Protein AF-A0A9D4TKR4-F1 (afdb_monomer_lite)

Structure (mmCIF, N/CA/C/O backbone):
data_AF-A0A9D4TKR4-F1
#
_entry.id   AF-A0A9D4TKR4-F1
#
loop_
_atom_site.group_PDB
_atom_site.id
_atom_site.type_symbol
_atom_site.label_atom_id
_atom_site.label_alt_id
_atom_site.label_comp_id
_atom_site.label_asym_id
_atom_site.label_entity_id
_atom_site.label_seq_id
_atom_site.pdbx_PDB_ins_code
_atom_site.Cartn_x
_atom_site.Cartn_y
_atom_site.Cartn_z
_atom_site.occupancy
_atom_site.B_iso_or_equiv
_atom_site.auth_seq_id
_atom_site.auth_comp_id
_atom_site.auth_asym_id
_atom_site.auth_atom_id
_atom_site.pdbx_PDB_model_num
ATOM 1 N N . MET A 1 1 ? 42.791 -56.154 22.584 1.00 35.25 1 MET A N 1
ATOM 2 C CA . MET A 1 1 ? 42.627 -57.089 21.445 1.00 35.25 1 MET A CA 1
ATOM 3 C C . MET A 1 1 ? 41.363 -56.643 20.720 1.00 35.25 1 MET A C 1
ATOM 5 O O . MET A 1 1 ? 40.341 -56.611 21.380 1.00 35.25 1 MET A O 1
ATOM 9 N N . VAL A 1 2 ? 41.347 -56.087 19.503 1.00 31.33 2 VAL A N 1
ATOM 10 C CA . VAL A 1 2 ? 42.212 -56.202 18.301 1.00 31.33 2 VAL A CA 1
ATOM 11 C C . VAL A 1 2 ? 42.061 -57.530 17.552 1.00 31.33 2 VAL A C 1
ATOM 13 O O . VAL A 1 2 ? 42.752 -58.491 17.883 1.00 31.33 2 VAL A O 1
ATOM 16 N N . ARG A 1 3 ? 41.190 -57.512 16.530 1.00 26.33 3 ARG A N 1
ATOM 17 C CA . ARG A 1 3 ? 41.256 -58.103 15.164 1.00 26.33 3 ARG A CA 1
ATOM 18 C C . ARG A 1 3 ? 39.919 -57.730 14.461 1.00 26.33 3 ARG A C 1
ATOM 20 O O . ARG A 1 3 ? 38.918 -57.652 15.162 1.00 26.33 3 ARG A O 1
ATOM 27 N N . HIS A 1 4 ? 39.811 -57.262 13.207 1.00 28.03 4 HIS A N 1
ATOM 28 C CA . HIS A 1 4 ? 40.366 -57.702 11.904 1.00 28.03 4 HIS A CA 1
ATOM 29 C C . HIS A 1 4 ? 39.784 -59.071 11.469 1.00 28.03 4 HIS A C 1
ATOM 31 O O . HIS A 1 4 ? 39.893 -60.012 12.245 1.00 28.03 4 HIS A O 1
ATOM 37 N N . SER A 1 5 ? 39.149 -59.266 10.296 1.00 27.94 5 SER A N 1
ATOM 38 C CA . SER A 1 5 ? 39.035 -58.433 9.070 1.00 27.94 5 SER A CA 1
ATOM 39 C C . SER A 1 5 ? 37.758 -58.715 8.233 1.00 27.94 5 SER A C 1
ATOM 41 O O . SER A 1 5 ? 37.022 -59.652 8.514 1.00 27.94 5 SER A O 1
ATOM 43 N N . ASN A 1 6 ? 37.556 -57.903 7.180 1.00 27.28 6 ASN A N 1
ATOM 44 C CA . ASN A 1 6 ? 36.767 -58.154 5.942 1.00 27.28 6 ASN A CA 1
ATOM 45 C C . ASN A 1 6 ? 37.431 -59.294 5.083 1.00 27.28 6 ASN A C 1
ATOM 47 O O . ASN A 1 6 ? 38.521 -59.697 5.506 1.00 27.28 6 ASN A O 1
ATOM 51 N N . PRO A 1 7 ? 36.951 -59.760 3.887 1.00 42.78 7 PRO A N 1
ATOM 52 C CA . PRO A 1 7 ? 35.947 -59.194 2.953 1.00 42.78 7 PRO A CA 1
ATOM 53 C C . PRO A 1 7 ? 35.003 -60.214 2.219 1.00 42.78 7 PRO A C 1
ATOM 55 O O . PRO A 1 7 ? 34.856 -61.344 2.664 1.00 42.78 7 PRO A O 1
ATOM 58 N N . GLU A 1 8 ? 34.426 -59.779 1.076 1.00 25.70 8 GLU A N 1
ATOM 59 C CA . GLU A 1 8 ? 33.624 -60.498 0.036 1.00 25.70 8 GLU A CA 1
ATOM 60 C C . GLU A 1 8 ? 32.144 -60.792 0.418 1.00 25.70 8 GLU A C 1
ATOM 62 O O . GLU A 1 8 ? 31.881 -61.301 1.499 1.00 25.70 8 GLU A O 1
ATOM 67 N N . ALA A 1 9 ? 31.070 -60.371 -0.287 1.00 26.06 9 ALA A N 1
ATOM 68 C CA . ALA A 1 9 ? 30.731 -60.172 -1.723 1.00 26.06 9 ALA A CA 1
ATOM 69 C C . ALA A 1 9 ? 30.502 -61.504 -2.482 1.00 26.06 9 ALA A C 1
ATOM 71 O O . ALA A 1 9 ? 31.247 -62.443 -2.252 1.00 26.06 9 ALA A O 1
ATOM 72 N N . VAL A 1 10 ? 29.514 -61.719 -3.372 1.00 25.03 10 VAL A N 1
ATOM 73 C CA . VAL A 1 10 ? 28.457 -60.921 -4.074 1.00 25.03 10 VAL A CA 1
ATOM 74 C C . VAL A 1 10 ? 27.165 -61.805 -4.067 1.00 25.03 10 VAL A C 1
ATOM 76 O O . VAL A 1 10 ? 27.308 -63.014 -3.915 1.00 25.03 10 VAL A O 1
ATOM 79 N N . TRP A 1 11 ? 25.880 -61.411 -4.152 1.00 26.28 11 TRP A N 1
ATOM 80 C CA . TRP A 1 11 ? 25.074 -60.400 -4.889 1.00 26.28 11 TRP A CA 1
ATOM 81 C C . TRP A 1 11 ? 23.868 -59.962 -4.007 1.00 26.28 11 TRP A C 1
ATOM 83 O O . TRP A 1 11 ? 23.565 -60.652 -3.041 1.00 26.28 11 TRP A O 1
ATOM 93 N N . SER A 1 12 ? 23.223 -58.787 -4.110 1.00 24.11 12 SER A N 1
ATOM 94 C CA . SER A 1 12 ? 22.513 -58.048 -5.188 1.00 24.11 12 SER A CA 1
ATOM 95 C C . SER A 1 12 ? 21.109 -58.566 -5.560 1.00 24.11 12 SER A C 1
ATOM 97 O O . SER A 1 12 ? 20.974 -59.556 -6.274 1.00 24.11 12 SER A O 1
ATOM 99 N N . LEU A 1 13 ? 20.074 -57.826 -5.129 1.00 25.86 13 LEU A N 1
ATOM 100 C CA . LEU A 1 13 ? 18.727 -57.815 -5.729 1.00 25.86 13 LEU A CA 1
ATOM 101 C C . LEU A 1 13 ? 18.013 -56.449 -5.541 1.00 25.86 13 LEU A C 1
ATOM 103 O O . LEU A 1 13 ? 16.796 -56.376 -5.401 1.00 25.86 13 LEU A O 1
ATOM 107 N N . ASP A 1 14 ? 18.783 -55.355 -5.542 1.00 26.36 14 ASP A N 1
ATOM 108 C CA . ASP A 1 14 ? 18.269 -53.976 -5.556 1.00 26.36 14 ASP A CA 1
ATOM 109 C C . ASP A 1 14 ? 18.356 -53.423 -6.984 1.00 26.36 14 ASP A C 1
ATOM 111 O O . ASP A 1 14 ? 19.431 -53.050 -7.460 1.00 26.36 14 ASP A O 1
ATOM 115 N N . SER A 1 15 ? 17.230 -53.398 -7.701 1.00 33.69 15 SER A N 1
ATOM 116 C CA . SER A 1 15 ? 17.203 -53.033 -9.124 1.00 33.69 15 SER A CA 1
ATOM 117 C C . SER A 1 15 ? 15.990 -52.181 -9.509 1.00 33.69 15 SER A C 1
ATOM 119 O O . SER A 1 15 ? 15.188 -52.581 -10.350 1.00 33.69 15 SER A O 1
ATOM 121 N N . LEU A 1 16 ? 15.870 -50.986 -8.914 1.00 28.86 16 LEU A N 1
ATOM 122 C CA . LEU A 1 16 ? 14.987 -49.918 -9.426 1.00 28.86 16 LEU A CA 1
ATOM 123 C C . LEU A 1 16 ? 15.475 -48.467 -9.196 1.00 28.86 16 LEU A C 1
ATOM 125 O O . LEU A 1 16 ? 14.867 -47.541 -9.723 1.00 28.86 16 LEU A O 1
ATOM 129 N N . PHE A 1 17 ? 16.603 -48.244 -8.504 1.00 29.66 17 PHE A N 1
ATOM 130 C CA . PHE A 1 17 ? 17.242 -46.921 -8.378 1.00 29.66 17 PHE A CA 1
ATOM 131 C C . PHE A 1 17 ? 18.649 -46.904 -8.996 1.00 29.66 17 PHE A C 1
ATOM 133 O O . PHE A 1 17 ? 19.666 -47.038 -8.317 1.00 29.66 17 PHE A O 1
ATOM 140 N N . GLY A 1 18 ? 18.706 -46.725 -10.319 1.00 25.81 18 GLY A N 1
ATOM 141 C CA . GLY A 1 18 ? 19.958 -46.585 -11.065 1.00 25.81 18 GLY A CA 1
ATOM 142 C C . GLY A 1 18 ? 20.619 -45.220 -10.849 1.00 25.81 18 GLY A C 1
ATOM 143 O O . GLY A 1 18 ? 20.108 -44.195 -11.296 1.00 25.81 18 GLY A O 1
ATOM 144 N N . SER A 1 19 ? 21.779 -45.201 -10.192 1.00 27.73 19 SER A N 1
ATOM 145 C CA . SER A 1 19 ? 22.575 -43.984 -9.994 1.00 27.73 19 SER A CA 1
ATOM 146 C C . SER A 1 19 ? 23.224 -43.506 -11.298 1.00 27.73 19 SER A C 1
ATOM 148 O O . SER A 1 19 ? 23.981 -44.245 -11.924 1.00 27.73 19 SER A O 1
ATOM 150 N N . SER A 1 20 ? 23.020 -42.233 -11.649 1.00 26.00 20 SER A N 1
ATOM 151 C CA . SER A 1 20 ? 23.882 -41.509 -12.589 1.00 26.00 20 SER A CA 1
ATOM 152 C C . SER A 1 20 ? 24.292 -40.165 -11.992 1.00 26.00 20 SER A C 1
ATOM 154 O O . SER A 1 20 ? 23.502 -39.224 -11.911 1.00 26.00 20 SER A O 1
ATOM 156 N N . ARG A 1 21 ? 25.555 -40.062 -11.562 1.00 33.88 21 ARG A N 1
ATOM 157 C CA . ARG A 1 21 ? 26.164 -38.799 -11.118 1.00 33.88 21 ARG A CA 1
ATOM 158 C C . ARG A 1 21 ? 26.596 -37.957 -12.327 1.00 33.88 21 ARG A C 1
ATOM 160 O O . ARG A 1 21 ? 27.788 -37.807 -12.583 1.00 33.88 21 ARG A O 1
ATOM 167 N N . SER A 1 22 ? 25.644 -37.381 -13.060 1.00 28.33 22 SER A N 1
ATOM 168 C CA . SER A 1 22 ? 25.945 -36.342 -14.056 1.00 28.33 22 SER A CA 1
ATOM 169 C C . SER A 1 22 ? 26.141 -34.982 -13.377 1.00 28.33 22 SER A C 1
ATOM 171 O O . SER A 1 22 ? 25.276 -34.525 -12.630 1.00 28.33 22 SER A O 1
ATOM 173 N N . THR A 1 23 ? 27.269 -34.320 -13.637 1.00 30.70 23 THR A N 1
ATOM 174 C CA . THR A 1 23 ? 27.619 -33.017 -13.048 1.00 30.70 23 THR A CA 1
ATOM 175 C C . THR A 1 23 ? 26.713 -31.872 -13.534 1.00 30.70 23 THR A C 1
ATOM 177 O O . THR A 1 23 ? 26.212 -31.912 -14.662 1.00 30.70 23 THR A O 1
ATOM 180 N N . PRO A 1 24 ? 26.531 -30.795 -12.739 1.00 32.09 24 PRO A N 1
ATOM 181 C CA . PRO A 1 24 ? 25.712 -29.635 -13.108 1.00 32.09 24 PRO A CA 1
ATOM 182 C C . PRO A 1 24 ? 26.426 -28.699 -14.109 1.00 32.09 24 PRO A C 1
ATOM 184 O O . PRO A 1 24 ? 26.602 -27.509 -13.859 1.00 32.09 24 PRO A O 1
ATOM 187 N N . LEU A 1 25 ? 26.847 -29.236 -15.259 1.00 31.70 25 LEU A N 1
ATOM 188 C CA . LEU A 1 25 ? 27.506 -28.496 -16.348 1.00 31.70 25 LEU A CA 1
ATOM 189 C C . LEU A 1 25 ? 26.659 -28.387 -17.629 1.00 31.70 25 LEU A C 1
ATOM 191 O O . LEU A 1 25 ? 26.918 -27.516 -18.459 1.00 31.70 25 LEU A O 1
ATOM 195 N N . ALA A 1 26 ? 25.602 -29.195 -17.777 1.00 30.70 26 ALA A N 1
ATOM 196 C CA . ALA A 1 26 ? 24.754 -29.193 -18.975 1.00 30.70 26 ALA A CA 1
ATOM 197 C C . ALA A 1 26 ? 24.026 -27.850 -19.211 1.00 30.70 26 ALA A C 1
ATOM 199 O O . ALA A 1 26 ? 24.024 -27.336 -20.328 1.00 30.70 26 ALA A O 1
ATOM 200 N N . LEU A 1 27 ? 23.479 -27.229 -18.157 1.00 32.38 27 LEU A N 1
ATOM 201 C CA . LEU A 1 27 ? 22.733 -25.961 -18.252 1.00 32.38 27 LEU A CA 1
ATOM 202 C C . LEU A 1 27 ? 23.610 -24.706 -18.426 1.00 32.38 27 LEU A C 1
ATOM 204 O O . LEU A 1 27 ? 23.087 -23.636 -18.726 1.00 32.38 27 LEU A O 1
ATOM 208 N N . LEU A 1 28 ? 24.936 -24.826 -18.291 1.00 32.88 28 LEU A N 1
ATOM 209 C CA . LEU A 1 28 ? 25.892 -23.768 -18.651 1.00 32.88 28 LEU A CA 1
ATOM 210 C C . LEU A 1 28 ? 26.497 -23.974 -20.052 1.00 32.88 28 LEU A C 1
ATOM 212 O O . LEU A 1 28 ? 26.997 -23.022 -20.651 1.00 32.88 28 LEU A O 1
ATOM 216 N N . SER A 1 29 ? 26.408 -25.187 -20.611 1.00 31.88 29 SER A N 1
ATOM 217 C CA . SER A 1 29 ? 27.000 -25.539 -21.908 1.00 31.88 29 SER A CA 1
ATOM 218 C C . SER A 1 29 ? 26.340 -24.816 -23.092 1.00 31.88 29 SER A C 1
ATOM 220 O O . SER A 1 29 ? 27.042 -24.278 -23.947 1.00 31.88 29 SER A O 1
ATOM 222 N N . GLN A 1 30 ? 25.007 -24.682 -23.111 1.00 31.62 30 GLN A N 1
ATOM 223 C CA . GLN A 1 30 ? 24.289 -23.998 -24.206 1.00 31.62 30 GLN A CA 1
ATOM 224 C C . GLN A 1 30 ? 24.506 -22.469 -24.265 1.00 31.62 30 GLN A C 1
ATOM 226 O O . GLN A 1 30 ? 24.059 -21.824 -25.209 1.00 31.62 30 GLN A O 1
ATOM 231 N N . VAL A 1 31 ? 25.231 -21.880 -23.306 1.00 41.09 31 VAL A N 1
ATOM 232 C CA . VAL A 1 31 ? 25.659 -20.465 -23.340 1.00 41.09 31 VAL A CA 1
ATOM 233 C C . VAL A 1 31 ? 27.124 -20.324 -23.800 1.00 41.09 31 VAL A C 1
ATOM 235 O O . VAL A 1 31 ? 27.573 -19.226 -24.121 1.00 41.09 31 VAL A O 1
ATOM 238 N N . ALA A 1 32 ? 27.877 -21.428 -23.883 1.00 35.88 32 ALA A N 1
ATOM 239 C CA . ALA A 1 32 ? 29.321 -21.430 -24.129 1.00 35.88 32 ALA A CA 1
ATOM 240 C C . ALA A 1 32 ? 29.732 -21.535 -25.614 1.00 35.88 32 ALA A C 1
ATOM 242 O O . ALA A 1 32 ? 30.920 -21.436 -25.916 1.00 35.88 32 ALA A O 1
ATOM 243 N N . CYS A 1 33 ? 28.783 -21.704 -26.545 1.00 32.41 33 CYS A N 1
ATOM 244 C CA . CYS A 1 33 ? 29.058 -21.843 -27.983 1.00 32.41 33 CYS A CA 1
ATOM 245 C C . CYS A 1 33 ? 28.543 -20.659 -28.828 1.00 32.41 33 CYS A C 1
ATOM 247 O O . CYS A 1 33 ? 27.972 -20.840 -29.902 1.00 32.41 33 CYS A O 1
ATOM 249 N N . VAL A 1 34 ? 28.768 -19.427 -28.357 1.00 38.06 34 VAL A N 1
ATOM 250 C CA . VAL A 1 34 ? 28.748 -18.236 -29.224 1.00 38.06 34 VAL A CA 1
ATOM 251 C C . VAL A 1 34 ? 30.187 -17.945 -29.646 1.00 38.06 34 VAL A C 1
ATOM 253 O O . VAL A 1 34 ? 31.054 -17.726 -28.801 1.00 38.06 34 VAL A O 1
ATOM 256 N N . SER A 1 35 ? 30.441 -17.986 -30.954 1.00 34.22 35 SER A N 1
ATOM 257 C CA . SER A 1 35 ? 31.776 -17.930 -31.559 1.00 34.22 35 SER A CA 1
ATOM 258 C C . SER A 1 35 ? 32.637 -16.747 -31.102 1.00 34.22 35 SER A C 1
ATOM 260 O O . SER A 1 35 ? 32.134 -15.653 -30.843 1.00 34.22 35 SER A O 1
ATOM 262 N N . LYS A 1 36 ? 33.968 -16.930 -31.142 1.00 38.31 36 LYS A N 1
ATOM 263 C CA . LYS A 1 36 ? 34.973 -15.848 -31.078 1.00 38.31 36 LYS A CA 1
ATOM 264 C C . LYS A 1 36 ? 34.927 -14.964 -32.340 1.00 38.31 36 LYS A C 1
ATOM 266 O O . LYS A 1 36 ? 35.885 -14.896 -33.101 1.00 38.31 36 LYS A O 1
ATOM 271 N N . MET A 1 37 ? 33.806 -14.290 -32.569 1.00 34.75 37 MET A N 1
ATOM 272 C CA . MET A 1 37 ? 33.671 -13.227 -33.564 1.00 34.75 37 MET A CA 1
ATOM 273 C C . MET A 1 37 ? 33.913 -11.875 -32.889 1.00 34.75 37 MET A C 1
ATOM 275 O O . MET A 1 37 ? 33.589 -11.690 -31.712 1.00 34.75 37 MET A O 1
ATOM 279 N N . SER A 1 38 ? 34.471 -10.912 -33.626 1.00 39.50 38 SER A N 1
ATOM 280 C CA . SER A 1 38 ? 34.681 -9.554 -33.113 1.00 39.50 38 SER A CA 1
ATOM 281 C C . SER A 1 38 ? 33.338 -8.829 -32.983 1.00 39.50 38 SER A C 1
ATOM 283 O O . SER A 1 38 ? 32.859 -8.183 -33.911 1.00 39.50 38 SER A O 1
ATOM 285 N N . ALA A 1 39 ? 32.677 -8.999 -31.837 1.00 49.81 39 ALA A N 1
ATOM 286 C CA . ALA A 1 39 ? 31.380 -8.387 -31.579 1.00 49.81 39 ALA A CA 1
ATOM 287 C C . ALA A 1 39 ? 31.498 -6.851 -31.594 1.00 49.81 39 ALA A C 1
ATOM 289 O O . ALA A 1 39 ? 32.179 -6.294 -30.723 1.00 49.81 39 ALA A O 1
ATOM 290 N N . LYS A 1 40 ? 30.802 -6.198 -32.551 1.00 65.69 40 LYS A N 1
ATOM 291 C CA . LYS A 1 40 ? 30.633 -4.730 -32.647 1.00 65.69 40 LYS A CA 1
ATOM 292 C C . LYS A 1 40 ? 30.369 -4.164 -31.228 1.00 65.69 40 LYS A C 1
ATOM 294 O O . LYS A 1 40 ? 29.608 -4.784 -30.478 1.00 65.69 40 LYS A O 1
ATOM 299 N N . PRO A 1 41 ? 30.978 -3.034 -30.810 1.00 65.50 41 PRO A N 1
ATOM 300 C CA . PRO A 1 41 ? 30.947 -2.579 -29.410 1.00 65.50 41 PRO A CA 1
ATOM 301 C C . PRO A 1 41 ? 29.528 -2.353 -28.856 1.00 65.50 41 PRO A C 1
ATOM 303 O O . PRO A 1 41 ? 29.290 -2.608 -27.675 1.00 65.50 41 PRO A O 1
ATOM 306 N N . SER A 1 42 ? 28.570 -2.002 -29.719 1.00 72.19 42 SER A N 1
ATOM 307 C CA . SER A 1 42 ? 27.130 -1.972 -29.429 1.00 72.19 42 SER A CA 1
ATOM 308 C C . SER A 1 42 ? 26.605 -3.268 -28.794 1.00 72.19 42 SER A C 1
ATOM 310 O O . SER A 1 42 ? 25.905 -3.215 -27.785 1.00 72.19 42 SER A O 1
ATOM 312 N N . ASN A 1 43 ? 27.007 -4.442 -29.295 1.00 76.75 43 ASN A N 1
ATOM 313 C CA . ASN A 1 43 ? 26.592 -5.738 -28.744 1.00 76.75 43 ASN A CA 1
ATOM 314 C C . ASN A 1 43 ? 27.127 -5.960 -27.321 1.00 76.75 43 ASN A C 1
ATOM 316 O O . ASN A 1 43 ? 26.452 -6.576 -26.495 1.00 76.75 43 ASN A O 1
ATOM 320 N N . ARG A 1 44 ? 28.328 -5.447 -27.008 1.00 83.62 44 ARG A N 1
ATOM 321 C CA . ARG A 1 44 ? 28.889 -5.517 -25.648 1.00 83.62 44 ARG A CA 1
ATOM 322 C C . ARG A 1 44 ? 28.093 -4.632 -24.688 1.00 83.62 44 ARG A C 1
ATOM 324 O O . ARG A 1 44 ? 27.782 -5.080 -23.586 1.00 83.62 44 ARG A O 1
ATOM 331 N N . LEU A 1 45 ? 27.717 -3.426 -25.123 1.00 84.94 45 LEU A N 1
ATOM 332 C CA . LEU A 1 45 ? 26.887 -2.512 -24.335 1.00 84.94 45 LEU A CA 1
ATOM 333 C C . LEU A 1 45 ? 25.471 -3.070 -24.118 1.00 84.94 45 LEU A C 1
ATOM 335 O O . LEU A 1 45 ? 25.012 -3.100 -22.981 1.00 84.94 45 LEU A O 1
ATOM 339 N N . ALA A 1 46 ? 24.821 -3.616 -25.151 1.00 83.06 46 ALA A N 1
ATOM 340 C CA . ALA A 1 46 ? 23.504 -4.248 -25.031 1.00 83.06 46 ALA A CA 1
ATOM 341 C C . ALA A 1 46 ? 23.497 -5.405 -24.010 1.00 83.06 46 ALA A C 1
ATOM 343 O O . ALA A 1 46 ? 22.610 -5.489 -23.160 1.00 83.06 46 ALA A O 1
ATOM 344 N N . VAL A 1 47 ? 24.523 -6.268 -24.034 1.00 86.81 47 VAL A N 1
ATOM 345 C CA . VAL A 1 47 ? 24.690 -7.349 -23.044 1.00 86.81 47 VAL A CA 1
ATOM 346 C C . VAL A 1 47 ? 24.978 -6.804 -21.638 1.00 86.81 47 VAL A C 1
ATOM 348 O O . VAL A 1 47 ? 24.512 -7.386 -20.658 1.00 86.81 47 VAL A O 1
ATOM 351 N N . ALA A 1 48 ? 25.714 -5.696 -21.509 1.00 90.31 48 ALA A N 1
ATOM 352 C CA . ALA A 1 48 ? 25.962 -5.050 -20.220 1.00 90.31 48 ALA A CA 1
ATOM 353 C C . ALA A 1 48 ? 24.677 -4.451 -19.622 1.00 90.31 48 ALA A C 1
ATOM 355 O O . ALA A 1 48 ? 24.355 -4.746 -18.472 1.00 90.31 48 ALA A O 1
ATOM 356 N N . LEU A 1 49 ? 23.904 -3.696 -20.411 1.00 88.44 49 LEU A N 1
ATOM 357 C CA . LEU A 1 49 ? 22.615 -3.117 -20.011 1.00 88.44 49 LEU A CA 1
ATOM 358 C C . LEU A 1 49 ? 21.632 -4.207 -19.558 1.00 88.44 49 LEU A C 1
ATOM 360 O O . LEU A 1 49 ? 21.111 -4.141 -18.444 1.00 88.44 49 LEU A O 1
ATOM 364 N N . PHE A 1 50 ? 21.471 -5.269 -20.357 1.00 88.25 50 PHE A N 1
ATOM 365 C CA . PHE A 1 50 ? 20.640 -6.428 -20.012 1.00 88.25 50 PHE A CA 1
ATOM 366 C C . PHE A 1 50 ? 21.065 -7.083 -18.684 1.00 88.25 50 PHE A C 1
ATOM 368 O O . PHE A 1 50 ? 20.230 -7.362 -17.822 1.00 88.25 50 PHE A O 1
ATOM 375 N N . ARG A 1 51 ? 22.374 -7.281 -18.462 1.00 91.44 51 ARG A N 1
ATOM 376 C CA . ARG A 1 51 ? 22.904 -7.832 -17.199 1.00 91.44 51 ARG A CA 1
ATOM 377 C C . ARG A 1 51 ? 22.660 -6.909 -16.002 1.00 91.44 51 ARG A C 1
ATOM 379 O O . ARG A 1 51 ? 22.337 -7.413 -14.927 1.00 91.44 51 ARG A O 1
ATOM 386 N N . THR A 1 52 ? 22.771 -5.593 -16.176 1.00 93.19 52 THR A N 1
ATOM 387 C CA . THR A 1 52 ? 22.460 -4.605 -15.129 1.00 93.19 52 THR A CA 1
ATOM 388 C C . THR A 1 52 ? 20.983 -4.658 -14.742 1.00 93.19 52 THR A C 1
ATOM 390 O O . THR A 1 52 ? 20.680 -4.761 -13.556 1.00 93.19 52 THR A O 1
ATOM 393 N N . MET A 1 53 ? 20.069 -4.708 -15.717 1.00 91.56 53 MET A N 1
ATOM 394 C CA . MET A 1 53 ? 18.625 -4.851 -15.475 1.00 91.56 53 MET A CA 1
ATOM 395 C C . MET A 1 53 ? 18.281 -6.161 -14.750 1.00 91.56 53 MET A C 1
ATOM 397 O O . MET A 1 53 ? 17.517 -6.150 -13.784 1.00 91.56 53 MET A O 1
ATOM 401 N N . LEU A 1 54 ? 18.887 -7.289 -15.148 1.00 91.94 54 LEU A N 1
ATOM 402 C CA . LEU A 1 54 ? 18.716 -8.570 -14.449 1.00 91.94 54 LEU A CA 1
ATOM 403 C C . LEU A 1 54 ? 19.251 -8.539 -13.010 1.00 91.94 54 LEU A C 1
ATOM 405 O O . LEU A 1 54 ? 18.622 -9.106 -12.116 1.00 91.94 54 LEU A O 1
ATOM 409 N N . LYS A 1 55 ? 20.400 -7.890 -12.770 1.00 94.56 55 LYS A N 1
ATOM 410 C CA . LYS A 1 55 ? 20.949 -7.719 -11.417 1.00 94.56 55 LYS A CA 1
ATOM 411 C C . LYS A 1 55 ? 20.016 -6.858 -10.565 1.00 94.56 55 LYS A C 1
ATOM 413 O O . LYS A 1 55 ? 19.666 -7.268 -9.464 1.00 94.56 55 LYS A O 1
ATOM 418 N N . TRP A 1 56 ? 19.575 -5.716 -11.094 1.00 94.56 56 TRP A N 1
ATOM 419 C CA . TRP A 1 56 ? 18.649 -4.805 -10.422 1.00 94.56 56 TRP A CA 1
ATOM 420 C C . TRP A 1 56 ? 17.329 -5.494 -10.064 1.00 94.56 56 TRP A C 1
ATOM 422 O O . TRP A 1 56 ? 16.879 -5.386 -8.928 1.00 94.56 56 TRP A O 1
ATOM 432 N N . SER A 1 57 ? 16.745 -6.259 -10.993 1.00 94.06 57 SER A N 1
ATOM 433 C CA . SER A 1 57 ? 15.517 -7.029 -10.758 1.00 94.06 57 SER A CA 1
ATOM 434 C C . SER A 1 57 ? 15.680 -7.998 -9.583 1.00 94.06 57 SER A C 1
ATOM 436 O O . SER A 1 57 ? 14.905 -7.951 -8.631 1.00 94.06 57 SER A O 1
ATOM 438 N N . ARG A 1 58 ? 16.745 -8.813 -9.587 1.00 94.12 58 ARG A N 1
ATOM 439 C CA . ARG A 1 58 ? 17.030 -9.777 -8.509 1.00 94.12 58 ARG A CA 1
ATOM 440 C C . ARG A 1 58 ? 17.275 -9.101 -7.158 1.00 94.12 58 ARG A C 1
ATOM 442 O O . ARG A 1 58 ? 16.797 -9.599 -6.147 1.00 94.12 58 ARG A O 1
ATOM 449 N N . SER A 1 59 ? 17.981 -7.970 -7.135 1.00 94.88 59 SER A N 1
ATOM 450 C CA . SER A 1 59 ? 18.269 -7.205 -5.911 1.00 94.88 59 SER A CA 1
ATOM 451 C C . SER A 1 59 ? 17.073 -6.427 -5.343 1.00 94.88 59 SER A C 1
ATOM 453 O O . SER A 1 59 ? 17.215 -5.802 -4.294 1.00 94.88 59 SER A O 1
ATOM 455 N N . ASN A 1 60 ? 15.916 -6.432 -6.013 1.00 94.31 60 ASN A N 1
ATOM 456 C CA . ASN A 1 60 ? 14.703 -5.738 -5.565 1.00 94.31 60 ASN A CA 1
ATOM 457 C C . ASN A 1 60 ? 13.432 -6.599 -5.699 1.00 94.31 60 ASN A C 1
ATOM 459 O O . ASN A 1 60 ? 12.321 -6.078 -5.643 1.00 94.31 60 ASN A O 1
ATOM 463 N N . ALA A 1 61 ? 13.588 -7.917 -5.864 1.00 90.69 61 ALA A N 1
ATOM 464 C CA . ALA A 1 61 ? 12.483 -8.873 -5.952 1.00 90.69 61 ALA A CA 1
ATOM 465 C C . ALA A 1 61 ? 11.774 -9.118 -4.604 1.00 90.69 61 ALA A C 1
ATOM 467 O O . ALA A 1 61 ? 10.700 -9.713 -4.585 1.00 90.69 61 ALA A O 1
ATOM 468 N N . ASP A 1 62 ? 12.353 -8.660 -3.488 1.00 90.69 62 ASP A N 1
ATOM 469 C CA . ASP A 1 62 ? 11.729 -8.687 -2.161 1.00 90.69 62 ASP A CA 1
ATOM 470 C C . ASP A 1 62 ? 10.641 -7.618 -1.987 1.00 90.69 62 ASP A C 1
ATOM 472 O O . ASP A 1 62 ? 9.777 -7.773 -1.124 1.00 90.69 62 ASP A O 1
ATOM 476 N N . VAL A 1 63 ? 10.684 -6.532 -2.771 1.00 93.62 63 VAL A N 1
ATOM 477 C CA . VAL A 1 63 ? 9.840 -5.350 -2.553 1.00 93.62 63 VAL A CA 1
ATOM 478 C C . VAL A 1 63 ? 8.582 -5.398 -3.433 1.00 93.62 63 VAL A C 1
ATOM 480 O O . VAL A 1 63 ? 8.694 -5.396 -4.660 1.00 93.62 63 VAL A O 1
ATOM 483 N N . PRO A 1 64 ? 7.366 -5.373 -2.857 1.00 92.44 64 PRO A N 1
ATOM 484 C CA . PRO A 1 64 ? 6.115 -5.294 -3.607 1.00 92.44 64 PRO A CA 1
ATOM 485 C C . PRO A 1 64 ? 5.799 -3.841 -4.004 1.00 92.44 64 PRO A C 1
ATOM 487 O O . PRO A 1 64 ? 4.956 -3.175 -3.401 1.00 92.44 64 PRO A O 1
ATOM 490 N N . PHE A 1 65 ? 6.487 -3.354 -5.036 1.00 91.75 65 PHE A N 1
ATOM 491 C CA . PHE A 1 65 ? 6.180 -2.101 -5.735 1.00 91.75 65 PHE A CA 1
ATOM 492 C C . PHE A 1 65 ? 5.627 -2.383 -7.139 1.00 91.75 65 PHE A C 1
ATOM 494 O O . PHE A 1 65 ? 5.818 -3.468 -7.686 1.00 91.75 65 PHE A O 1
ATOM 501 N N . SER A 1 66 ? 5.004 -1.376 -7.748 1.00 90.88 66 SER A N 1
ATOM 502 C CA . SER A 1 66 ? 4.545 -1.423 -9.141 1.00 90.88 66 SER A CA 1
ATOM 503 C C . SER A 1 66 ? 5.338 -0.458 -10.020 1.00 90.88 66 SER A C 1
ATOM 505 O O . SER A 1 66 ? 5.712 0.630 -9.573 1.00 90.88 66 SER A O 1
ATOM 507 N N . LEU A 1 67 ? 5.575 -0.838 -11.277 1.00 90.25 67 LEU A N 1
ATOM 508 C CA . LEU A 1 67 ? 6.123 0.070 -12.290 1.00 90.25 67 LEU A CA 1
ATOM 509 C C . LEU A 1 67 ? 5.019 1.017 -12.779 1.00 90.25 67 LEU A C 1
ATOM 511 O O . LEU A 1 67 ? 3.870 0.614 -12.943 1.00 90.25 67 LEU A O 1
ATOM 515 N N . ARG A 1 68 ? 5.349 2.281 -13.045 1.00 89.94 68 ARG A N 1
ATOM 516 C CA . ARG A 1 68 ? 4.398 3.252 -13.602 1.00 89.94 68 ARG A CA 1
ATOM 517 C C . ARG A 1 68 ? 4.102 2.885 -15.059 1.00 89.94 68 ARG A C 1
ATOM 519 O O . ARG A 1 68 ? 5.021 2.734 -15.861 1.00 89.94 68 ARG A O 1
ATOM 526 N N . THR A 1 69 ? 2.825 2.807 -15.429 1.00 85.00 69 THR A N 1
ATOM 527 C CA . THR A 1 69 ? 2.386 2.459 -16.797 1.00 85.00 69 THR A CA 1
ATOM 528 C C . THR A 1 69 ? 2.907 3.425 -17.867 1.00 85.00 69 THR A C 1
ATOM 530 O O . THR A 1 69 ? 3.208 2.998 -18.981 1.00 85.00 69 THR A O 1
ATOM 533 N N . GLY A 1 70 ? 3.089 4.704 -17.517 1.00 84.06 70 GLY A N 1
ATOM 534 C CA . GLY A 1 70 ? 3.751 5.695 -18.372 1.00 84.06 70 GLY A CA 1
ATOM 535 C C . GLY A 1 70 ? 5.226 5.379 -18.643 1.00 84.06 70 GLY A C 1
ATOM 536 O O . GLY A 1 70 ? 5.658 5.469 -19.789 1.00 84.06 70 GLY A O 1
ATOM 537 N N . ASP A 1 71 ? 5.976 4.924 -17.632 1.00 86.75 71 ASP A N 1
ATOM 538 C CA . ASP A 1 71 ? 7.370 4.505 -17.825 1.00 86.75 71 ASP A CA 1
ATOM 539 C C . ASP A 1 71 ? 7.423 3.244 -18.693 1.00 86.75 71 ASP A C 1
ATOM 541 O O . ASP A 1 71 ? 8.183 3.195 -19.653 1.00 86.75 71 ASP A O 1
ATOM 545 N N . LEU A 1 72 ? 6.572 2.245 -18.426 1.00 81.50 72 LEU A N 1
ATOM 546 C CA . LEU A 1 72 ? 6.506 1.006 -19.217 1.00 81.50 72 LEU A CA 1
ATOM 547 C C . LEU A 1 72 ? 6.330 1.258 -20.723 1.00 81.50 72 LEU A C 1
ATOM 549 O O . LEU A 1 72 ? 6.926 0.551 -21.535 1.00 81.50 72 LEU A O 1
ATOM 553 N N . ALA A 1 73 ? 5.561 2.282 -21.103 1.00 73.19 73 ALA A N 1
ATOM 554 C CA . ALA A 1 73 ? 5.374 2.666 -22.500 1.00 73.19 73 ALA A CA 1
ATOM 555 C C . ALA A 1 73 ? 6.650 3.231 -23.166 1.00 73.19 73 ALA A C 1
ATOM 557 O O . ALA A 1 73 ? 6.814 3.073 -24.376 1.00 73.19 73 ALA A O 1
ATOM 558 N N . VAL A 1 74 ? 7.550 3.851 -22.392 1.00 71.50 74 VAL A N 1
ATOM 559 C CA . VAL A 1 74 ? 8.874 4.334 -22.839 1.00 71.50 74 VAL A CA 1
ATOM 560 C C . VAL A 1 74 ? 9.906 3.200 -22.829 1.00 71.50 74 VAL A C 1
ATOM 562 O O . VAL A 1 74 ? 10.701 3.067 -23.758 1.00 71.50 74 VAL A O 1
ATOM 565 N N . LEU A 1 75 ? 9.868 2.363 -21.790 1.00 70.31 75 LEU A N 1
ATOM 566 C CA . LEU A 1 75 ? 10.807 1.266 -21.549 1.00 70.31 75 LEU A CA 1
ATOM 567 C C . LEU A 1 75 ? 10.645 0.097 -22.531 1.00 70.31 75 LEU A C 1
ATOM 569 O O . LEU A 1 75 ? 11.621 -0.592 -22.815 1.00 70.31 75 LEU A O 1
ATOM 573 N N . ALA A 1 76 ? 9.421 -0.157 -23.007 1.00 70.56 76 ALA A N 1
ATOM 574 C CA . ALA A 1 76 ? 9.078 -1.372 -23.747 1.00 70.56 76 ALA A CA 1
ATOM 575 C C . ALA A 1 76 ? 8.109 -1.130 -24.930 1.00 70.56 76 ALA A C 1
ATOM 577 O O . ALA A 1 76 ? 7.056 -1.777 -25.014 1.00 70.56 76 ALA A O 1
ATOM 578 N N . PRO A 1 77 ? 8.424 -0.229 -25.885 1.00 68.81 77 PRO A N 1
ATOM 579 C CA . PRO A 1 77 ? 7.558 0.040 -27.038 1.00 68.81 77 PRO A CA 1
ATOM 580 C C . PRO A 1 77 ? 7.289 -1.212 -27.893 1.00 68.81 77 PRO A C 1
ATOM 582 O O . PRO A 1 77 ? 6.258 -1.299 -28.564 1.00 68.81 77 PRO A O 1
ATOM 585 N N . THR A 1 78 ? 8.174 -2.214 -27.846 1.00 65.81 78 THR A N 1
ATOM 586 C CA . THR A 1 78 ? 7.995 -3.503 -28.532 1.00 65.81 78 THR A CA 1
ATOM 587 C C . THR A 1 78 ? 6.823 -4.325 -27.987 1.00 65.81 78 THR A C 1
ATOM 589 O O . THR A 1 78 ? 6.099 -4.926 -28.785 1.00 65.81 78 THR A O 1
ATOM 592 N N . LEU A 1 79 ? 6.543 -4.287 -26.675 1.00 64.25 79 LEU A N 1
ATOM 593 C CA . LEU A 1 79 ? 5.395 -4.983 -26.066 1.00 64.25 79 LEU A CA 1
ATOM 594 C C . LEU A 1 79 ? 4.054 -4.450 -26.595 1.00 64.25 79 LEU A C 1
ATOM 596 O O . LEU A 1 79 ? 3.110 -5.213 -26.789 1.00 64.25 79 LEU A O 1
ATOM 600 N N . ARG A 1 80 ? 3.982 -3.154 -26.930 1.00 59.50 80 ARG A N 1
ATOM 601 C CA . ARG A 1 80 ? 2.810 -2.552 -27.592 1.00 59.50 80 ARG A CA 1
ATOM 602 C C . ARG A 1 80 ? 2.637 -3.033 -29.041 1.00 59.50 80 ARG A C 1
ATOM 604 O O . ARG A 1 80 ? 1.530 -2.970 -29.571 1.00 59.50 80 ARG A O 1
ATOM 611 N N . ARG A 1 81 ? 3.711 -3.507 -29.687 1.00 52.09 81 ARG A N 1
ATOM 612 C CA . ARG A 1 81 ? 3.753 -3.864 -31.118 1.00 52.09 81 ARG A CA 1
ATOM 613 C C . ARG A 1 81 ? 3.549 -5.359 -31.391 1.00 52.09 81 ARG A C 1
ATOM 615 O O . ARG A 1 81 ? 3.062 -5.699 -32.469 1.00 52.09 81 ARG A O 1
ATOM 622 N N . GLN A 1 82 ? 3.854 -6.245 -30.436 1.00 50.62 82 GLN A N 1
ATOM 623 C CA . GLN A 1 82 ? 3.802 -7.709 -30.627 1.00 50.62 82 GLN A CA 1
ATOM 624 C C . GLN A 1 82 ? 2.447 -8.246 -31.127 1.00 50.62 82 GLN A C 1
ATOM 626 O O . GLN A 1 82 ? 2.425 -9.221 -31.872 1.00 50.62 82 GLN A O 1
ATOM 631 N N . ARG A 1 83 ? 1.321 -7.588 -30.811 1.00 43.28 83 ARG A N 1
ATOM 632 C CA . ARG A 1 83 ? -0.018 -8.022 -31.261 1.00 43.28 83 ARG A CA 1
ATOM 633 C C . ARG A 1 83 ? -0.336 -7.724 -32.739 1.00 43.28 83 ARG A C 1
ATOM 635 O O . ARG A 1 83 ? -1.380 -8.145 -33.218 1.00 43.28 83 ARG A O 1
ATOM 642 N N . SER A 1 84 ? 0.523 -7.003 -33.467 1.00 40.28 84 SER A N 1
ATOM 643 C CA . SER A 1 84 ? 0.282 -6.670 -34.887 1.00 40.28 84 SER A CA 1
ATOM 644 C C . SER A 1 84 ? 0.705 -7.763 -35.878 1.00 40.28 84 SER A C 1
ATOM 646 O O . SER A 1 84 ? 0.186 -7.799 -36.989 1.00 40.28 84 SER A O 1
ATOM 648 N N . ASN A 1 85 ? 1.594 -8.679 -35.474 1.00 41.00 85 ASN A N 1
ATOM 649 C CA . ASN A 1 85 ? 2.224 -9.650 -36.379 1.00 41.00 85 ASN A CA 1
ATOM 650 C C . ASN A 1 85 ? 1.795 -11.113 -36.155 1.00 41.00 85 ASN A C 1
ATOM 652 O O . ASN A 1 85 ? 2.292 -11.992 -36.849 1.00 41.00 85 ASN A O 1
ATOM 656 N N . THR A 1 86 ? 0.867 -11.409 -35.238 1.00 43.56 86 THR A N 1
ATOM 657 C CA . THR A 1 86 ? 0.417 -12.794 -34.970 1.00 43.56 86 THR A CA 1
ATOM 658 C C . THR A 1 86 ? -0.572 -13.352 -36.005 1.00 43.56 86 THR A C 1
ATOM 660 O O . THR A 1 86 ? -1.145 -14.416 -35.793 1.00 43.56 86 THR A O 1
ATOM 663 N N . ASN A 1 87 ? -0.757 -12.675 -37.143 1.00 38.03 87 ASN A N 1
ATOM 664 C CA . ASN A 1 87 ? -1.460 -13.219 -38.307 1.00 38.03 87 ASN A CA 1
ATOM 665 C C . ASN A 1 87 ? -0.489 -14.045 -39.166 1.00 38.03 87 ASN A C 1
ATOM 667 O O . ASN A 1 87 ? -0.138 -13.663 -40.281 1.00 38.03 87 ASN A O 1
ATOM 671 N N . THR A 1 88 ? -0.033 -15.184 -38.643 1.00 38.81 88 THR A N 1
ATOM 672 C CA . THR A 1 88 ? 0.712 -16.184 -39.421 1.00 38.81 88 THR A CA 1
ATOM 673 C C . THR A 1 88 ? 0.085 -17.555 -39.201 1.00 38.81 88 THR A C 1
ATOM 675 O O . THR A 1 88 ? -0.109 -17.996 -38.073 1.00 38.81 88 THR A O 1
ATOM 678 N N . SER A 1 89 ? -0.300 -18.199 -40.297 1.00 44.03 89 SER A N 1
ATOM 679 C CA . SER A 1 89 ? -1.071 -19.441 -40.333 1.00 44.03 89 SER A CA 1
ATOM 680 C C . SER A 1 89 ? -0.321 -20.646 -39.753 1.00 44.03 89 SER A C 1
ATOM 682 O O . SER A 1 89 ? 0.768 -20.958 -40.231 1.00 44.03 89 SER A O 1
ATOM 684 N N . GLY A 1 90 ? -0.955 -21.397 -38.843 1.00 35.12 90 GLY A N 1
ATOM 685 C CA . GLY A 1 90 ? -0.539 -22.769 -38.518 1.00 35.12 90 GLY A CA 1
ATOM 686 C C . GLY A 1 90 ? -0.713 -23.189 -37.055 1.00 35.12 90 GLY A C 1
ATOM 687 O O . GLY A 1 90 ? 0.109 -22.837 -36.228 1.00 35.12 90 GLY A O 1
ATOM 688 N N . ALA A 1 91 ? -1.750 -23.997 -36.800 1.00 33.16 91 ALA A N 1
ATOM 689 C CA . ALA A 1 91 ? -1.913 -24.997 -35.728 1.00 33.16 91 ALA A CA 1
ATOM 690 C C . ALA A 1 91 ? -1.514 -24.696 -34.252 1.00 33.16 91 ALA A C 1
ATOM 692 O O . ALA A 1 91 ? -0.381 -24.369 -33.925 1.00 33.16 91 ALA A O 1
ATOM 693 N N . SER A 1 92 ? -2.434 -25.075 -33.346 1.00 29.64 92 SER A N 1
ATOM 694 C CA . SER A 1 92 ? -2.263 -25.278 -31.887 1.00 29.64 92 SER A CA 1
ATOM 695 C C . SER A 1 92 ? -2.628 -24.114 -30.947 1.00 29.64 92 SER A C 1
ATOM 697 O O . SER A 1 92 ? -1.836 -23.684 -30.110 1.00 29.64 92 SER A O 1
ATOM 699 N N . ALA A 1 93 ? -3.884 -23.661 -31.017 1.00 38.28 93 ALA A N 1
ATOM 700 C CA . ALA A 1 93 ? -4.455 -22.689 -30.083 1.00 38.28 93 ALA A CA 1
ATOM 701 C C . ALA A 1 93 ? -5.027 -23.348 -28.805 1.00 38.28 93 ALA A C 1
ATOM 703 O O . ALA A 1 93 ? -6.228 -23.594 -28.714 1.00 38.28 93 ALA A O 1
ATOM 704 N N . LEU A 1 94 ? -4.180 -23.585 -27.797 1.00 36.56 94 LEU A N 1
ATOM 705 C CA . LEU A 1 94 ? -4.588 -23.829 -26.405 1.00 36.56 94 LEU A CA 1
ATOM 706 C C . LEU A 1 94 ? -3.653 -23.070 -25.443 1.00 36.56 94 LEU A C 1
ATOM 708 O O . LEU A 1 94 ? -2.468 -22.922 -25.722 1.00 36.56 94 LEU A O 1
ATOM 712 N N . ALA A 1 95 ? -4.197 -22.615 -24.308 1.00 33.78 95 ALA A N 1
ATOM 713 C CA . ALA A 1 95 ? -3.485 -21.931 -23.215 1.00 33.78 95 ALA A CA 1
ATOM 714 C C . ALA A 1 95 ? -2.851 -20.547 -23.521 1.00 33.78 95 ALA A C 1
ATOM 716 O O . ALA A 1 95 ? -1.706 -20.279 -23.163 1.00 33.78 95 ALA A O 1
ATOM 717 N N . ALA A 1 96 ? -3.643 -19.611 -24.059 1.00 32.94 96 ALA A N 1
ATOM 718 C CA . ALA A 1 96 ? -3.407 -18.169 -23.894 1.00 32.94 96 ALA A CA 1
ATOM 719 C C . ALA A 1 96 ? -4.687 -17.494 -23.346 1.00 32.94 96 ALA A C 1
ATOM 721 O O . ALA A 1 96 ? -5.764 -17.741 -23.894 1.00 32.94 96 ALA A O 1
ATOM 722 N N . PRO A 1 97 ? -4.627 -16.683 -22.269 1.00 36.75 97 PRO A N 1
ATOM 723 C CA . PRO A 1 97 ? -5.826 -16.123 -21.640 1.00 36.75 97 PRO A CA 1
ATOM 724 C C . PRO A 1 97 ? -6.498 -15.055 -22.518 1.00 36.75 97 PRO A C 1
ATOM 726 O O . PRO A 1 97 ? -5.842 -14.177 -23.078 1.00 36.75 97 PRO A O 1
ATOM 729 N N . LEU A 1 98 ? -7.831 -15.105 -22.600 1.00 35.66 98 LEU A N 1
ATOM 730 C CA . LEU A 1 98 ? -8.665 -14.310 -23.517 1.00 35.66 98 LEU A CA 1
ATOM 731 C C . LEU A 1 98 ? -8.886 -12.843 -23.076 1.00 35.66 98 LEU A C 1
ATOM 733 O O . LEU A 1 98 ? -9.971 -12.294 -23.241 1.00 35.66 98 LEU A O 1
ATOM 737 N N . PHE A 1 99 ? -7.850 -12.178 -22.555 1.00 44.28 99 PHE A N 1
ATOM 738 C CA . PHE A 1 99 ? -7.896 -10.767 -22.153 1.00 44.28 99 PHE A CA 1
ATOM 739 C C . PHE A 1 99 ? -6.653 -10.008 -22.627 1.00 44.28 99 PHE A C 1
ATOM 741 O O . PHE A 1 99 ? -5.582 -10.106 -22.032 1.00 44.28 99 PHE A O 1
ATOM 748 N N . SER A 1 100 ? -6.786 -9.191 -23.676 1.00 48.25 100 SER A N 1
ATOM 749 C CA . SER A 1 100 ? -5.747 -8.211 -24.014 1.00 48.25 100 SER A CA 1
ATOM 750 C C . SER A 1 100 ? -6.294 -7.025 -24.809 1.00 48.25 100 SER A C 1
ATOM 752 O O . SER A 1 100 ? -6.509 -7.103 -26.021 1.00 48.25 100 SER A O 1
ATOM 754 N N . THR A 1 101 ? -6.467 -5.892 -24.133 1.00 56.81 101 THR A N 1
ATOM 755 C CA . THR A 1 101 ? -6.160 -4.595 -24.751 1.00 56.81 101 THR A CA 1
ATOM 756 C C . THR A 1 101 ? -4.697 -4.275 -24.437 1.00 56.81 101 THR A C 1
ATOM 758 O O . THR A 1 101 ? -4.128 -4.816 -23.487 1.00 56.81 101 THR A O 1
ATOM 761 N N . SER A 1 102 ? -4.053 -3.372 -25.185 1.00 58.09 102 SER A N 1
ATOM 762 C CA . SER A 1 102 ? -2.679 -2.966 -24.839 1.00 58.09 102 SER A CA 1
ATOM 763 C C . SER A 1 102 ? -2.588 -2.322 -23.447 1.00 58.09 102 SER A C 1
ATOM 765 O O . SER A 1 102 ? -1.527 -2.356 -22.833 1.00 58.09 102 SER A O 1
ATOM 767 N N . ALA A 1 103 ? -3.695 -1.766 -22.939 1.00 63.41 103 ALA A N 1
ATOM 768 C CA . ALA A 1 103 ? -3.789 -1.240 -21.582 1.00 63.41 103 ALA A CA 1
ATOM 769 C C . ALA A 1 103 ? -3.750 -2.355 -20.522 1.00 63.41 103 ALA A C 1
ATOM 771 O O . ALA A 1 103 ? -2.956 -2.258 -19.592 1.00 63.41 103 ALA A O 1
ATOM 772 N N . SER A 1 104 ? -4.528 -3.437 -20.678 1.00 74.06 104 SER A N 1
ATOM 773 C CA . SER A 1 104 ? -4.544 -4.530 -19.689 1.00 74.06 104 SER A CA 1
ATOM 774 C C . SER A 1 104 ? -3.212 -5.288 -19.623 1.00 74.06 104 SER A C 1
ATOM 776 O O . SER A 1 104 ? -2.801 -5.719 -18.550 1.00 74.06 104 SER A O 1
ATOM 778 N N . LEU A 1 105 ? -2.491 -5.391 -20.746 1.00 77.00 105 LEU A N 1
ATOM 779 C CA . LEU A 1 105 ? -1.136 -5.948 -20.770 1.00 77.00 105 LEU A CA 1
ATOM 780 C C . LEU A 1 105 ? -0.125 -5.045 -20.037 1.00 77.00 105 LEU A C 1
ATOM 782 O O . LEU A 1 105 ? 0.647 -5.540 -19.220 1.00 77.00 105 LEU A O 1
ATOM 786 N N . LEU A 1 106 ? -0.144 -3.727 -20.275 1.00 79.56 106 LEU A N 1
ATOM 787 C CA . LEU A 1 106 ? 0.726 -2.787 -19.551 1.00 79.56 106 LEU A CA 1
ATOM 788 C C . LEU A 1 106 ? 0.406 -2.737 -18.048 1.00 79.56 106 LEU A C 1
ATOM 790 O O . LEU A 1 106 ? 1.327 -2.621 -17.245 1.00 79.56 106 LEU A O 1
ATOM 794 N N . GLN A 1 107 ? -0.866 -2.874 -17.670 1.00 81.75 107 GLN A N 1
ATOM 795 C CA . GLN A 1 107 ? -1.296 -2.971 -16.274 1.00 81.75 107 GLN A CA 1
ATOM 796 C C . GLN A 1 107 ? -0.741 -4.234 -15.592 1.00 81.75 107 GLN A C 1
ATOM 798 O O . GLN A 1 107 ? -0.175 -4.145 -14.505 1.00 81.75 107 GLN A O 1
ATOM 803 N N . HIS A 1 108 ? -0.785 -5.390 -16.260 1.00 84.12 108 HIS A N 1
ATOM 804 C CA . HIS A 1 108 ? -0.184 -6.619 -15.736 1.00 84.12 108 HIS A CA 1
ATOM 805 C C . HIS A 1 108 ? 1.336 -6.478 -15.513 1.00 84.12 108 HIS A C 1
ATOM 807 O O . HIS A 1 108 ? 1.848 -6.818 -14.446 1.00 84.12 108 HIS A O 1
ATOM 813 N N . TYR A 1 109 ? 2.067 -5.893 -16.471 1.00 83.81 109 TYR A N 1
ATOM 814 C CA . TYR A 1 109 ? 3.498 -5.603 -16.293 1.00 83.81 109 TYR A CA 1
ATOM 815 C C . TYR A 1 109 ? 3.777 -4.547 -15.205 1.00 83.81 109 TYR A C 1
ATOM 817 O O . TYR A 1 109 ? 4.839 -4.591 -14.584 1.00 83.81 109 TYR A O 1
ATOM 825 N N . ALA A 1 110 ? 2.847 -3.624 -14.936 1.00 84.38 110 ALA A N 1
ATOM 826 C CA . ALA A 1 110 ? 2.955 -2.679 -13.823 1.00 84.38 110 ALA A CA 1
ATOM 827 C C . ALA A 1 110 ? 2.886 -3.403 -12.473 1.00 84.38 110 ALA A C 1
ATOM 829 O O . ALA A 1 110 ? 3.748 -3.198 -11.616 1.00 84.38 110 ALA A O 1
ATOM 830 N N . GLU A 1 111 ? 1.909 -4.295 -12.313 1.00 85.88 111 GLU A N 1
ATOM 831 C CA . GLU A 1 111 ? 1.670 -5.090 -11.102 1.00 85.88 111 GLU A CA 1
ATOM 832 C C . GLU A 1 111 ? 2.793 -6.099 -10.807 1.00 85.88 111 GLU A C 1
ATOM 834 O O . GLU A 1 111 ? 3.074 -6.384 -9.644 1.00 85.88 111 GLU A O 1
ATOM 839 N N . MET A 1 112 ? 3.495 -6.588 -11.837 1.00 85.44 112 MET A N 1
ATOM 840 C CA . MET A 1 112 ? 4.661 -7.473 -11.691 1.00 85.44 112 MET A CA 1
ATOM 841 C C . MET A 1 112 ? 5.912 -6.802 -11.086 1.00 85.44 112 MET A C 1
ATOM 843 O O . MET A 1 112 ? 6.840 -7.513 -10.689 1.00 85.44 112 MET A O 1
ATOM 847 N N . GLY A 1 113 ? 5.992 -5.466 -11.036 1.00 88.81 113 GLY A N 1
ATOM 848 C CA . GLY A 1 113 ? 7.109 -4.744 -10.409 1.00 88.81 113 GLY A CA 1
ATOM 849 C C . GLY A 1 113 ? 8.491 -5.176 -10.926 1.00 88.81 113 GLY A C 1
ATOM 850 O O . GLY A 1 113 ? 8.753 -5.194 -12.131 1.00 88.81 113 GLY A O 1
ATOM 851 N N . ALA A 1 114 ? 9.389 -5.583 -10.020 1.00 88.50 114 ALA A N 1
ATOM 852 C CA . ALA A 1 114 ? 10.728 -6.070 -10.374 1.00 88.50 114 ALA A CA 1
ATOM 853 C C . ALA A 1 114 ? 10.731 -7.289 -11.317 1.00 88.50 114 ALA A C 1
ATOM 855 O O . ALA A 1 114 ? 11.711 -7.474 -12.044 1.00 88.50 114 ALA A O 1
ATOM 856 N N . ALA A 1 115 ? 9.670 -8.105 -11.343 1.00 89.06 115 ALA A N 1
ATOM 857 C CA . ALA A 1 115 ? 9.582 -9.286 -12.205 1.00 89.06 115 ALA A CA 1
ATOM 858 C C . ALA A 1 115 ? 9.269 -8.948 -13.676 1.00 89.06 115 ALA A C 1
ATOM 860 O O . ALA A 1 115 ? 9.538 -9.763 -14.558 1.00 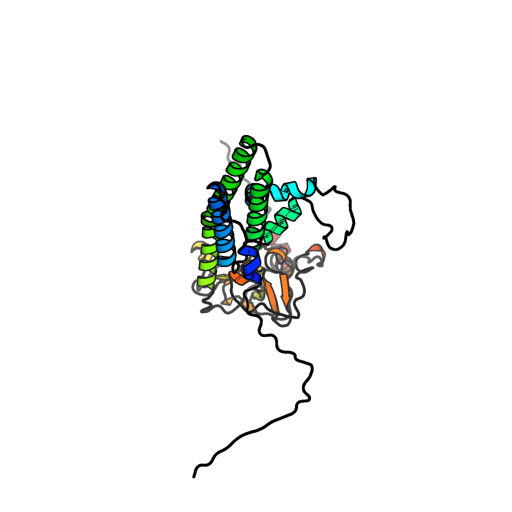89.06 115 ALA A O 1
ATOM 861 N N . ALA A 1 116 ? 8.773 -7.740 -13.971 1.00 88.94 116 ALA A N 1
ATOM 862 C CA . ALA A 1 116 ? 8.604 -7.265 -15.346 1.00 88.94 116 ALA A CA 1
ATOM 863 C C . ALA A 1 116 ? 9.937 -6.863 -16.002 1.00 88.94 116 ALA A C 1
ATOM 865 O O . ALA A 1 116 ? 10.116 -7.051 -17.206 1.00 88.94 116 ALA A O 1
ATOM 866 N N . VAL A 1 117 ? 10.893 -6.345 -15.221 1.00 88.69 117 VAL A N 1
ATOM 867 C CA . VAL A 1 117 ? 12.169 -5.807 -15.731 1.00 88.69 117 VAL A CA 1
ATOM 868 C C . VAL A 1 117 ? 12.964 -6.824 -16.576 1.00 88.69 117 VAL A C 1
ATOM 870 O O . VAL A 1 117 ? 13.393 -6.447 -17.665 1.00 88.69 117 VAL A O 1
ATOM 873 N N . PRO A 1 118 ? 13.118 -8.111 -16.193 1.00 87.75 118 PRO A N 1
ATOM 874 C CA . PRO A 1 118 ? 13.743 -9.130 -17.042 1.00 87.75 118 PRO A CA 1
ATOM 875 C C . PRO A 1 118 ? 13.040 -9.357 -18.384 1.00 87.75 118 PRO A C 1
ATOM 877 O O . PRO A 1 118 ? 13.708 -9.618 -19.382 1.00 87.75 118 PRO A O 1
ATOM 880 N N . LEU A 1 119 ? 11.707 -9.262 -18.414 1.00 86.31 119 LEU A N 1
ATOM 881 C CA . LEU A 1 119 ? 10.891 -9.509 -19.606 1.00 86.31 119 LEU A CA 1
ATOM 882 C C . LEU A 1 119 ? 10.994 -8.332 -20.586 1.00 86.31 119 LEU A C 1
ATOM 884 O O . LEU A 1 119 ? 11.224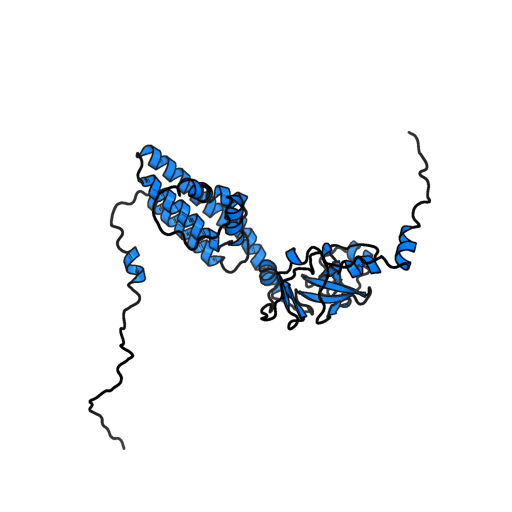 -8.541 -21.775 1.00 86.31 119 LEU A O 1
ATOM 888 N N . ILE A 1 120 ? 10.941 -7.103 -20.065 1.00 83.19 120 ILE A N 1
ATOM 889 C CA . ILE A 1 120 ? 11.197 -5.856 -20.803 1.00 83.19 120 ILE A CA 1
ATOM 890 C C . ILE A 1 120 ? 12.615 -5.859 -21.386 1.00 83.19 120 ILE A C 1
ATOM 892 O O . ILE A 1 120 ? 12.800 -5.707 -22.594 1.00 83.19 120 ILE A O 1
ATOM 896 N N . ALA A 1 121 ? 13.616 -6.115 -20.538 1.00 85.00 121 ALA A N 1
ATOM 897 C CA . ALA A 1 121 ? 15.019 -6.173 -20.932 1.00 85.00 121 ALA A CA 1
ATOM 898 C C . ALA A 1 121 ? 15.266 -7.230 -22.021 1.00 85.00 121 ALA A C 1
ATOM 900 O O . ALA A 1 121 ? 16.076 -7.018 -22.923 1.00 85.00 121 ALA A O 1
ATOM 901 N N . ARG A 1 122 ? 14.556 -8.366 -21.961 1.00 84.38 122 ARG A N 1
ATOM 902 C CA . ARG A 1 122 ? 14.642 -9.427 -22.969 1.00 84.38 122 ARG A CA 1
ATOM 903 C C . ARG A 1 122 ? 13.991 -9.020 -24.293 1.00 84.38 122 ARG A C 1
ATOM 905 O O . ARG A 1 122 ? 14.591 -9.269 -25.337 1.00 84.38 122 ARG A O 1
ATOM 912 N N . ALA A 1 123 ? 12.816 -8.390 -24.254 1.00 79.62 123 ALA A N 1
ATOM 913 C CA . ALA A 1 123 ? 12.100 -7.937 -25.446 1.00 79.62 123 ALA A CA 1
ATOM 914 C C . ALA A 1 123 ? 12.912 -6.902 -26.245 1.00 79.62 123 ALA A C 1
ATOM 916 O O . ALA A 1 123 ? 13.114 -7.077 -27.446 1.00 79.62 123 ALA A O 1
ATOM 917 N N . GLU A 1 124 ? 13.461 -5.880 -25.581 1.00 76.69 124 GLU A N 1
ATOM 918 C CA . GLU A 1 124 ? 14.289 -4.865 -26.249 1.00 76.69 124 GLU A CA 1
ATOM 919 C C . GLU A 1 124 ? 15.658 -5.423 -26.695 1.00 76.69 124 GLU A C 1
ATOM 921 O O . GLU A 1 124 ? 16.157 -5.043 -27.756 1.00 76.69 124 GLU A O 1
ATOM 926 N N . TYR A 1 125 ? 16.245 -6.386 -25.966 1.00 80.75 125 TYR A N 1
ATOM 927 C CA . TYR A 1 125 ? 17.468 -7.077 -26.402 1.00 80.75 125 TYR A CA 1
ATOM 928 C C . TYR A 1 125 ? 17.247 -7.908 -27.679 1.00 80.75 125 TYR A C 1
ATOM 930 O O . TYR A 1 125 ? 18.052 -7.836 -28.610 1.00 80.75 125 TYR A O 1
ATOM 938 N N . ASP A 1 126 ? 16.150 -8.666 -27.767 1.00 79.00 126 ASP A N 1
ATOM 939 C CA . ASP A 1 126 ? 15.812 -9.410 -28.986 1.00 79.00 126 ASP A CA 1
ATOM 940 C C . ASP A 1 126 ? 15.358 -8.493 -30.134 1.00 79.00 126 ASP A C 1
ATOM 942 O O . ASP A 1 126 ? 15.641 -8.796 -31.293 1.00 79.00 126 ASP A O 1
ATOM 946 N N . ALA A 1 127 ? 14.747 -7.339 -29.850 1.00 73.00 127 ALA A N 1
ATOM 947 C CA . ALA A 1 127 ? 14.476 -6.314 -30.861 1.00 73.00 127 ALA A CA 1
ATOM 948 C C . ALA A 1 127 ? 15.774 -5.723 -31.445 1.00 73.00 127 ALA A C 1
ATOM 950 O O . ALA A 1 127 ? 15.927 -5.657 -32.663 1.00 73.00 127 ALA A O 1
ATOM 951 N N . CYS A 1 128 ? 16.751 -5.388 -30.598 1.00 71.00 128 CYS A N 1
ATOM 952 C CA . CYS A 1 128 ? 18.085 -4.956 -31.029 1.00 71.00 128 CYS A CA 1
ATOM 953 C C . CYS A 1 128 ? 18.797 -6.043 -31.863 1.00 71.00 128 CYS A C 1
ATOM 955 O O . CYS A 1 128 ? 19.378 -5.766 -32.912 1.00 71.00 128 CYS A O 1
ATOM 957 N N . ARG A 1 129 ? 18.674 -7.316 -31.458 1.00 74.19 129 ARG A N 1
ATOM 958 C CA . ARG A 1 129 ? 19.252 -8.467 -32.173 1.00 74.19 129 ARG A CA 1
ATOM 959 C C . ARG A 1 129 ? 18.573 -8.767 -33.515 1.00 74.19 129 ARG A C 1
ATOM 961 O O . ARG A 1 129 ? 19.245 -9.234 -34.427 1.00 74.19 129 ARG A O 1
ATOM 968 N N . THR A 1 130 ? 17.270 -8.522 -33.652 1.00 70.44 130 THR A N 1
ATOM 969 C CA . THR A 1 130 ? 16.518 -8.750 -34.905 1.00 70.44 130 THR A CA 1
ATOM 970 C C . THR A 1 130 ? 16.607 -7.572 -35.876 1.00 70.44 130 THR A C 1
ATOM 972 O O . THR A 1 130 ? 16.615 -7.789 -37.086 1.00 70.44 130 THR A O 1
ATOM 975 N N . ALA A 1 131 ? 16.786 -6.343 -35.381 1.00 63.78 131 ALA A N 1
ATOM 976 C CA . ALA A 1 131 ? 17.160 -5.191 -36.206 1.00 63.78 131 ALA A CA 1
ATOM 977 C C . ALA A 1 131 ? 18.522 -5.380 -36.903 1.00 63.78 131 ALA A C 1
ATOM 979 O O . ALA A 1 131 ? 18.775 -4.786 -37.949 1.00 63.78 131 ALA A O 1
ATOM 980 N N . ALA A 1 132 ? 19.379 -6.264 -36.379 1.00 57.34 132 ALA A N 1
ATOM 981 C CA . ALA A 1 132 ? 20.706 -6.533 -36.920 1.00 57.34 132 ALA A CA 1
ATOM 982 C C . ALA A 1 132 ? 20.747 -7.324 -38.251 1.00 57.34 132 ALA A C 1
ATOM 984 O O . ALA A 1 132 ? 21.829 -7.737 -38.663 1.00 57.34 132 ALA A O 1
ATOM 985 N N . ALA A 1 133 ? 19.602 -7.522 -38.912 1.00 58.72 133 ALA A N 1
ATOM 986 C CA . ALA A 1 133 ? 19.465 -8.182 -40.215 1.00 58.72 133 ALA A CA 1
ATOM 987 C C . ALA A 1 133 ? 18.968 -7.239 -41.339 1.00 58.72 133 ALA A C 1
ATOM 989 O O . ALA A 1 133 ? 18.469 -7.709 -42.360 1.00 58.72 133 ALA A O 1
ATOM 990 N N . ARG A 1 134 ? 19.055 -5.915 -41.137 1.00 63.66 134 ARG A N 1
ATOM 991 C CA . ARG A 1 134 ? 18.706 -4.873 -42.126 1.00 63.66 134 ARG A CA 1
ATOM 992 C C . ARG A 1 134 ? 19.965 -4.277 -42.776 1.00 63.66 134 ARG A C 1
ATOM 994 O O . ARG A 1 134 ? 21.071 -4.725 -42.478 1.00 63.66 134 ARG A O 1
ATOM 1001 N N . SER A 1 135 ? 19.802 -3.296 -43.665 1.00 61.47 135 SER A N 1
ATOM 1002 C CA . SER A 1 135 ? 20.917 -2.518 -44.231 1.00 61.47 135 SER A CA 1
ATOM 1003 C C . SER A 1 135 ? 21.727 -1.824 -43.126 1.00 61.47 135 SER A C 1
ATOM 1005 O O . SER A 1 135 ? 21.166 -1.470 -42.091 1.00 61.47 135 SER A O 1
ATOM 1007 N N . ASP A 1 136 ? 23.037 -1.622 -43.326 1.00 70.81 136 ASP A N 1
ATOM 1008 C CA . ASP A 1 136 ? 23.947 -1.138 -42.268 1.00 70.81 136 ASP A CA 1
ATOM 1009 C C . ASP A 1 136 ? 23.516 0.195 -41.619 1.00 70.81 136 ASP A C 1
ATOM 1011 O O . ASP A 1 136 ? 23.731 0.386 -40.423 1.00 70.81 136 ASP A O 1
ATOM 1015 N N . GLU A 1 137 ? 22.879 1.098 -42.372 1.00 75.19 137 GLU A N 1
ATOM 1016 C CA . GLU A 1 137 ? 22.421 2.406 -41.879 1.00 75.19 137 GLU A CA 1
ATOM 1017 C C . GLU A 1 137 ? 21.150 2.297 -41.013 1.00 75.19 137 GLU A C 1
ATOM 1019 O O . GLU A 1 137 ? 21.147 2.739 -39.863 1.00 75.19 137 GLU A O 1
ATOM 1024 N N . GLU A 1 138 ? 20.110 1.600 -41.493 1.00 74.62 138 GLU A N 1
ATOM 1025 C CA . GLU A 1 138 ? 18.893 1.333 -40.706 1.00 74.62 138 GLU A CA 1
ATOM 1026 C C . GLU A 1 138 ? 19.204 0.443 -39.484 1.00 74.62 138 GLU A C 1
ATOM 1028 O O . GLU A 1 138 ? 18.653 0.632 -38.397 1.00 74.62 138 GLU A O 1
ATOM 1033 N N . GLN A 1 139 ? 20.141 -0.505 -39.634 1.00 72.69 139 GLN A N 1
ATOM 1034 C CA . GLN A 1 139 ? 20.701 -1.291 -38.534 1.00 72.69 139 GLN A CA 1
ATOM 1035 C C . GLN A 1 139 ? 21.349 -0.380 -37.483 1.00 72.69 139 GLN A C 1
ATOM 1037 O O . GLN A 1 139 ? 21.141 -0.607 -36.287 1.00 72.69 139 GLN A O 1
ATOM 1042 N N . ALA A 1 140 ? 22.147 0.612 -37.890 1.00 75.44 140 ALA A N 1
ATOM 1043 C CA . ALA A 1 140 ? 22.845 1.504 -36.970 1.00 75.44 140 ALA A CA 1
ATOM 1044 C C . ALA A 1 140 ? 21.867 2.368 -36.158 1.00 75.44 140 ALA A C 1
ATOM 1046 O O . ALA A 1 140 ? 21.960 2.374 -34.928 1.00 75.44 140 ALA A O 1
ATOM 1047 N N . GLU A 1 141 ? 20.897 3.016 -36.810 1.00 82.19 141 GLU A N 1
ATOM 1048 C CA . GLU A 1 141 ? 19.887 3.846 -36.136 1.00 82.19 141 GLU A CA 1
ATOM 1049 C C . GLU A 1 141 ? 19.020 3.013 -35.177 1.00 82.19 141 GLU A C 1
ATOM 1051 O O . GLU A 1 141 ? 18.893 3.342 -33.993 1.00 82.19 141 GLU A O 1
ATOM 1056 N N . ALA A 1 142 ? 18.490 1.874 -35.639 1.00 77.00 142 ALA A N 1
ATOM 1057 C CA . ALA A 1 142 ? 17.667 0.995 -34.807 1.00 77.00 142 ALA A CA 1
ATOM 1058 C C . ALA A 1 142 ? 18.439 0.418 -33.603 1.00 77.00 142 ALA A C 1
ATOM 1060 O O . ALA A 1 142 ? 17.861 0.232 -32.527 1.00 77.00 142 ALA A O 1
ATOM 1061 N N . THR A 1 143 ? 19.745 0.166 -33.763 1.00 78.06 143 THR A N 1
ATOM 1062 C CA . THR A 1 143 ? 20.636 -0.262 -32.672 1.00 78.06 143 THR A CA 1
ATOM 1063 C C . THR A 1 143 ? 20.876 0.870 -31.672 1.00 78.06 143 THR A C 1
ATOM 1065 O O . THR A 1 143 ? 20.776 0.633 -30.468 1.00 78.06 143 THR A O 1
ATOM 1068 N N . ALA A 1 144 ? 21.159 2.090 -32.141 1.00 81.69 144 ALA A N 1
ATOM 1069 C CA . ALA A 1 144 ? 21.370 3.259 -31.286 1.00 81.69 144 ALA A CA 1
ATOM 1070 C C . ALA A 1 144 ? 20.125 3.546 -30.433 1.00 81.69 144 ALA A C 1
ATOM 1072 O O . ALA A 1 144 ? 20.194 3.486 -29.207 1.00 81.69 144 ALA A O 1
ATOM 1073 N N . ALA A 1 145 ? 18.955 3.671 -31.065 1.00 81.56 145 ALA A N 1
ATOM 1074 C CA . ALA A 1 145 ? 17.698 3.926 -30.366 1.00 81.56 145 ALA A CA 1
ATOM 1075 C C . ALA A 1 145 ? 17.344 2.834 -29.332 1.00 81.56 145 ALA A C 1
ATOM 1077 O O . ALA A 1 145 ? 16.706 3.122 -28.316 1.00 81.56 145 ALA A O 1
ATOM 1078 N N . ALA A 1 146 ? 17.727 1.572 -29.566 1.00 79.19 146 ALA A N 1
ATOM 1079 C CA . ALA A 1 146 ? 17.551 0.488 -28.595 1.00 79.19 146 ALA A CA 1
ATOM 1080 C C . ALA A 1 146 ? 18.531 0.579 -27.410 1.00 79.19 146 ALA A C 1
ATOM 1082 O O . ALA A 1 146 ? 18.150 0.283 -26.275 1.00 79.19 146 ALA A O 1
ATOM 1083 N N . LEU A 1 147 ? 19.771 1.016 -27.648 1.00 83.19 147 LEU A N 1
ATOM 1084 C CA . LEU A 1 147 ? 20.749 1.285 -26.591 1.00 83.19 147 LEU A CA 1
ATOM 1085 C C . LEU A 1 147 ? 20.334 2.487 -25.734 1.00 83.19 147 LEU A C 1
ATOM 1087 O O . LEU A 1 147 ? 20.428 2.396 -24.513 1.00 83.19 147 LEU A O 1
ATOM 1091 N N . ASP A 1 148 ? 19.795 3.547 -26.339 1.00 85.19 148 ASP A N 1
ATOM 1092 C CA . ASP A 1 148 ? 19.307 4.735 -25.627 1.00 85.19 148 ASP A CA 1
ATOM 1093 C C . ASP A 1 148 ? 18.119 4.406 -24.713 1.00 85.19 148 ASP A C 1
ATOM 1095 O O . ASP A 1 148 ? 18.131 4.760 -23.533 1.00 85.19 148 ASP A O 1
ATOM 1099 N N . ARG A 1 149 ? 17.137 3.624 -25.194 1.00 84.31 149 ARG A N 1
ATOM 1100 C CA . ARG A 1 149 ? 16.064 3.084 -24.330 1.00 84.31 149 ARG A CA 1
ATOM 1101 C C . ARG A 1 149 ? 16.617 2.206 -23.208 1.00 84.31 149 ARG A C 1
ATOM 1103 O O . ARG A 1 149 ? 16.117 2.253 -22.085 1.00 84.31 149 ARG A O 1
ATOM 1110 N N . GLY A 1 150 ? 17.662 1.425 -23.483 1.00 84.31 150 GLY A N 1
ATOM 1111 C CA . GLY A 1 150 ? 18.330 0.604 -22.475 1.00 84.31 150 GLY A CA 1
ATOM 1112 C C . GLY A 1 150 ? 19.064 1.426 -21.406 1.00 84.31 150 GLY A C 1
ATOM 1113 O O . GLY A 1 150 ? 19.011 1.080 -20.224 1.00 84.31 150 GLY A O 1
ATOM 1114 N N . LEU A 1 151 ? 19.703 2.530 -21.796 1.00 88.50 151 LEU A N 1
ATOM 1115 C CA . LEU A 1 151 ? 20.348 3.487 -20.895 1.00 88.50 151 LEU A CA 1
ATOM 1116 C C . LEU A 1 151 ? 19.316 4.240 -20.049 1.00 88.50 151 LEU A C 1
ATOM 1118 O O . LEU A 1 151 ? 19.463 4.295 -18.829 1.00 88.50 151 LEU A O 1
ATOM 1122 N N . GLU A 1 152 ? 18.242 4.740 -20.664 1.00 87.31 152 GLU A N 1
ATOM 1123 C CA . GLU A 1 152 ? 17.136 5.408 -19.967 1.00 87.31 152 GLU A CA 1
ATOM 1124 C C . GLU A 1 152 ? 16.429 4.461 -18.986 1.00 87.31 152 GLU A C 1
ATOM 1126 O O . GLU A 1 152 ? 16.112 4.847 -17.861 1.00 87.31 152 GLU A O 1
ATOM 1131 N N . CYS A 1 153 ? 16.276 3.184 -19.350 1.00 87.12 153 CYS A N 1
ATOM 1132 C CA . CYS A 1 153 ? 15.800 2.150 -18.439 1.00 87.12 153 CYS A CA 1
ATOM 1133 C C . CYS A 1 153 ? 16.707 2.006 -17.212 1.00 87.12 153 CYS A C 1
ATOM 1135 O O . CYS A 1 153 ? 16.228 2.128 -16.084 1.00 87.12 153 CYS A O 1
ATOM 1137 N N . VAL A 1 154 ? 18.019 1.820 -17.399 1.00 90.38 154 VAL A N 1
ATOM 1138 C CA . VAL A 1 154 ? 18.966 1.748 -16.271 1.00 90.38 154 VAL A CA 1
ATOM 1139 C C . VAL A 1 154 ? 18.929 3.036 -15.437 1.00 90.38 154 VAL A C 1
ATOM 1141 O O . VAL A 1 154 ? 18.937 2.951 -14.209 1.00 90.38 154 VAL A O 1
ATOM 1144 N N . ARG A 1 155 ? 18.804 4.213 -16.066 1.00 92.81 155 ARG A N 1
ATOM 1145 C CA . ARG A 1 155 ? 18.682 5.507 -15.377 1.00 92.81 155 ARG A CA 1
ATOM 1146 C C . ARG A 1 155 ? 17.433 5.572 -14.498 1.00 92.81 155 ARG A C 1
ATOM 1148 O O . ARG A 1 155 ? 17.553 5.913 -13.323 1.00 92.81 155 ARG A O 1
ATOM 1155 N N . LEU A 1 156 ? 16.254 5.224 -15.016 1.00 91.62 156 LEU A N 1
ATOM 1156 C CA . LEU A 1 156 ? 14.994 5.227 -14.257 1.00 91.62 156 LEU A CA 1
ATOM 1157 C C . LEU A 1 156 ? 15.024 4.220 -13.097 1.00 91.62 156 LEU A C 1
ATOM 1159 O O . LEU A 1 156 ? 14.632 4.557 -11.977 1.00 91.62 156 LEU A O 1
ATOM 1163 N N . LEU A 1 157 ? 15.548 3.014 -13.338 1.00 91.62 157 LEU A N 1
ATOM 1164 C CA . LEU A 1 157 ? 15.703 1.971 -12.319 1.00 91.62 157 LEU A CA 1
ATOM 1165 C C . LEU A 1 157 ? 16.651 2.398 -11.182 1.00 91.62 157 LEU A C 1
ATOM 1167 O O . LEU A 1 157 ? 16.362 2.153 -10.011 1.00 91.62 157 LEU A O 1
ATOM 1171 N N . HIS A 1 158 ? 17.763 3.066 -11.502 1.00 93.44 158 HIS A N 1
ATOM 1172 C CA . HIS A 1 158 ? 18.757 3.519 -10.518 1.00 93.44 158 HIS A CA 1
ATOM 1173 C C . HIS A 1 158 ? 18.493 4.911 -9.914 1.00 93.44 158 HIS A C 1
ATOM 1175 O O . HIS A 1 158 ? 19.213 5.305 -9.000 1.00 93.44 158 HIS A O 1
ATOM 1181 N N . THR A 1 159 ? 17.467 5.640 -10.368 1.00 93.31 159 THR A N 1
ATOM 1182 C CA . THR A 1 159 ? 17.063 6.936 -9.789 1.00 93.31 159 THR A CA 1
ATOM 1183 C C . THR A 1 159 ? 15.682 6.845 -9.143 1.00 93.31 159 THR A C 1
ATOM 1185 O O . THR A 1 159 ? 15.595 6.580 -7.947 1.00 93.31 159 THR A O 1
ATOM 1188 N N . VAL A 1 160 ? 14.611 7.000 -9.925 1.00 92.38 160 VAL A N 1
ATOM 1189 C CA . VAL A 1 160 ? 13.216 7.064 -9.453 1.00 92.38 160 VAL A CA 1
ATOM 1190 C C . VAL A 1 160 ? 12.837 5.817 -8.655 1.00 92.38 160 VAL A C 1
ATOM 1192 O O . VAL A 1 160 ? 12.404 5.920 -7.507 1.00 92.38 160 VAL A O 1
ATOM 1195 N N . TYR A 1 161 ? 13.044 4.628 -9.229 1.00 93.69 161 TYR A N 1
ATOM 1196 C CA . TYR A 1 161 ? 12.683 3.390 -8.539 1.00 93.69 161 TYR A CA 1
ATOM 1197 C C . TYR A 1 161 ? 13.628 3.085 -7.382 1.00 93.69 161 TYR A C 1
ATOM 1199 O O . TYR A 1 161 ? 13.168 2.620 -6.347 1.00 93.69 161 TYR A O 1
ATOM 1207 N N . HIS A 1 162 ? 14.922 3.400 -7.490 1.00 94.00 162 HIS A N 1
ATOM 1208 C CA . HIS A 1 162 ? 15.842 3.227 -6.366 1.00 94.00 162 HIS A CA 1
ATOM 1209 C C . HIS A 1 162 ? 15.434 4.075 -5.151 1.00 94.00 162 HIS A C 1
ATOM 1211 O O . HIS A 1 162 ? 15.365 3.537 -4.051 1.00 94.00 162 HIS A O 1
ATOM 1217 N N . GLN A 1 163 ? 15.079 5.350 -5.347 1.00 94.38 163 GLN A N 1
ATOM 1218 C CA . GLN A 1 163 ? 14.575 6.225 -4.280 1.00 94.38 163 GLN A CA 1
ATOM 1219 C C . GLN A 1 163 ? 13.292 5.670 -3.641 1.00 94.38 163 GLN A C 1
ATOM 1221 O O . GLN A 1 163 ? 13.204 5.586 -2.417 1.00 94.38 163 GLN A O 1
ATOM 1226 N N . GLN A 1 164 ? 12.328 5.226 -4.456 1.00 93.75 164 GLN A N 1
ATOM 1227 C CA . GLN A 1 164 ? 11.090 4.603 -3.973 1.00 93.75 164 GLN A CA 1
ATOM 1228 C C . GLN A 1 164 ? 11.358 3.326 -3.155 1.00 93.75 164 GLN A C 1
ATOM 1230 O O . GLN A 1 164 ? 10.765 3.130 -2.096 1.00 93.75 164 GLN A O 1
ATOM 1235 N N . LEU A 1 165 ? 12.255 2.461 -3.634 1.00 94.62 165 LEU A N 1
ATOM 1236 C CA . LEU A 1 165 ? 12.610 1.192 -2.995 1.00 94.62 165 LEU A CA 1
ATOM 1237 C C . LEU A 1 165 ? 13.368 1.388 -1.681 1.00 94.62 165 LEU A C 1
ATOM 1239 O O . LEU A 1 165 ? 13.113 0.661 -0.723 1.00 94.62 165 LEU A O 1
ATOM 1243 N N . THR A 1 166 ? 14.273 2.367 -1.625 1.00 95.25 166 THR A N 1
ATOM 1244 C CA . THR A 1 166 ? 14.971 2.752 -0.392 1.00 95.25 166 THR A CA 1
ATOM 1245 C C . THR A 1 166 ? 13.967 3.270 0.635 1.00 95.25 166 THR A C 1
ATOM 1247 O O . THR A 1 166 ? 13.875 2.689 1.708 1.00 95.25 166 THR A O 1
ATOM 1250 N N . ALA A 1 167 ? 13.084 4.209 0.270 1.00 94.38 167 ALA A N 1
ATOM 1251 C CA . ALA A 1 167 ? 12.043 4.698 1.179 1.00 94.38 167 ALA A CA 1
ATOM 1252 C C . ALA A 1 167 ? 11.105 3.582 1.694 1.00 94.38 167 ALA A C 1
ATOM 1254 O O . ALA A 1 167 ? 10.723 3.583 2.863 1.00 94.38 167 ALA A O 1
ATOM 1255 N N . MET A 1 168 ? 10.750 2.595 0.858 1.00 95.12 168 MET A N 1
ATOM 1256 C CA . MET A 1 168 ? 9.972 1.425 1.301 1.00 95.12 168 MET A CA 1
ATOM 1257 C C . MET A 1 168 ? 10.745 0.524 2.276 1.00 95.12 168 MET A C 1
ATOM 1259 O O . MET A 1 168 ? 10.145 -0.015 3.207 1.00 95.12 168 MET A O 1
ATOM 1263 N N . ARG A 1 169 ? 12.061 0.365 2.090 1.00 95.75 169 ARG A N 1
ATOM 1264 C CA . ARG A 1 169 ? 12.937 -0.384 3.006 1.00 95.75 169 ARG A CA 1
ATOM 1265 C C . ARG A 1 169 ? 13.133 0.351 4.329 1.00 95.75 169 ARG A C 1
ATOM 1267 O O . ARG A 1 169 ? 13.006 -0.283 5.371 1.00 95.75 169 ARG A O 1
ATOM 1274 N N . ASP A 1 170 ? 13.328 1.665 4.297 1.00 95.50 170 ASP A N 1
ATOM 1275 C CA . ASP A 1 170 ? 13.476 2.504 5.490 1.00 95.50 170 ASP A CA 1
ATOM 1276 C C . ASP A 1 170 ? 12.190 2.492 6.337 1.00 95.50 170 ASP A C 1
ATOM 1278 O O . ASP A 1 170 ? 12.244 2.249 7.542 1.00 95.50 170 ASP A O 1
ATOM 1282 N N . MET A 1 171 ? 11.014 2.640 5.706 1.00 94.19 171 MET A N 1
ATOM 1283 C CA . MET A 1 171 ? 9.719 2.517 6.395 1.00 94.19 171 MET A CA 1
ATOM 1284 C C . MET A 1 171 ? 9.507 1.124 7.003 1.00 94.19 171 MET A C 1
ATOM 1286 O O . MET A 1 171 ? 9.040 1.023 8.136 1.00 94.19 171 MET A O 1
ATOM 1290 N N . ARG A 1 172 ? 9.870 0.048 6.288 1.00 95.19 172 ARG A N 1
ATOM 1291 C CA . ARG A 1 172 ? 9.816 -1.322 6.828 1.00 95.19 172 ARG A CA 1
ATOM 1292 C C . ARG A 1 172 ? 10.788 -1.515 7.997 1.00 95.19 172 ARG A C 1
ATOM 1294 O O . ARG A 1 172 ? 10.467 -2.251 8.927 1.00 95.19 172 ARG A O 1
ATOM 1301 N N . GLN A 1 173 ? 11.963 -0.890 7.950 1.00 95.00 173 GLN A N 1
ATOM 1302 C CA . GLN A 1 173 ? 12.973 -0.992 9.000 1.00 95.00 173 GLN A CA 1
ATOM 1303 C C . GLN A 1 173 ? 12.529 -0.267 10.277 1.00 95.00 173 GLN A C 1
ATOM 1305 O O . GLN A 1 173 ? 12.651 -0.845 11.356 1.00 95.00 173 GLN A O 1
ATOM 1310 N N . ASP A 1 174 ? 11.948 0.932 10.168 1.00 93.31 174 ASP A N 1
ATOM 1311 C CA . ASP A 1 174 ? 11.318 1.634 11.297 1.00 93.31 174 ASP A CA 1
ATOM 1312 C C . ASP A 1 174 ? 10.180 0.803 11.911 1.00 93.31 174 ASP A C 1
ATOM 1314 O O . ASP A 1 174 ? 10.195 0.490 13.102 1.00 93.31 174 ASP A O 1
ATOM 1318 N N . ARG A 1 175 ? 9.243 0.347 11.070 1.00 94.94 175 ARG A N 1
ATOM 1319 C CA . ARG A 1 175 ? 8.050 -0.413 11.480 1.00 94.94 175 ARG A CA 1
ATOM 1320 C C . ARG A 1 175 ? 8.328 -1.879 11.836 1.00 94.94 175 ARG A C 1
ATOM 1322 O O . ARG A 1 175 ? 7.400 -2.618 12.172 1.00 94.94 175 ARG A O 1
ATOM 1329 N N . SER A 1 176 ? 9.589 -2.312 11.778 1.00 93.81 176 SER A N 1
ATOM 1330 C CA . SER A 1 176 ? 10.017 -3.595 12.344 1.00 93.81 176 SER A CA 1
ATOM 1331 C C . SER A 1 176 ? 10.072 -3.549 13.875 1.00 93.81 176 SER A C 1
ATOM 1333 O O . SER A 1 176 ? 9.817 -4.569 14.517 1.00 93.81 176 SER A O 1
ATOM 1335 N N . ASP A 1 177 ? 10.307 -2.368 14.464 1.00 93.94 177 ASP A N 1
ATOM 1336 C CA . ASP A 1 177 ? 10.109 -2.154 15.894 1.00 93.94 177 ASP A CA 1
ATOM 1337 C C . ASP A 1 177 ? 8.623 -1.920 16.198 1.00 93.94 177 ASP A C 1
ATOM 1339 O O . ASP A 1 177 ? 8.024 -0.923 15.793 1.00 93.94 177 ASP A O 1
ATOM 1343 N N . LYS A 1 178 ? 8.035 -2.843 16.960 1.00 93.31 178 LYS A N 1
ATOM 1344 C CA . LYS A 1 178 ? 6.646 -2.783 17.437 1.00 93.31 178 LYS A CA 1
ATOM 1345 C C . LYS A 1 178 ? 6.537 -2.385 18.909 1.00 93.31 178 LYS A C 1
ATOM 1347 O O . LYS A 1 178 ? 5.494 -2.609 19.521 1.00 93.31 178 LYS A O 1
ATOM 1352 N N . THR A 1 179 ? 7.590 -1.834 19.514 1.00 93.81 179 THR A N 1
ATOM 1353 C CA . THR A 1 179 ? 7.607 -1.484 20.941 1.00 93.81 179 THR A CA 1
ATOM 1354 C C . THR A 1 179 ? 6.393 -0.627 21.320 1.00 93.81 179 THR A C 1
ATOM 1356 O O . THR A 1 179 ? 6.170 0.458 20.789 1.00 93.81 179 THR A O 1
ATOM 1359 N N . GLY A 1 180 ? 5.572 -1.155 22.233 1.00 94.50 180 GLY A N 1
ATOM 1360 C CA . GLY A 1 180 ? 4.336 -0.529 22.712 1.00 94.50 180 GLY A CA 1
ATOM 1361 C C . GLY A 1 180 ? 3.087 -0.726 21.837 1.00 94.50 180 GLY A C 1
ATOM 1362 O O . GLY A 1 180 ? 1.986 -0.479 22.338 1.00 94.50 180 GLY A O 1
ATOM 1363 N N . VAL A 1 181 ? 3.217 -1.181 20.585 1.00 96.88 181 VAL A N 1
ATOM 1364 C CA . VAL A 1 181 ? 2.115 -1.385 19.623 1.00 96.88 181 VAL A CA 1
ATOM 1365 C C . VAL A 1 181 ? 1.349 -2.670 19.962 1.00 96.88 181 VAL A C 1
ATOM 1367 O O . VAL A 1 181 ? 1.892 -3.768 19.889 1.00 96.88 181 VAL A O 1
ATOM 1370 N N . LYS A 1 182 ? 0.073 -2.538 20.345 1.00 96.81 182 LYS A N 1
ATOM 1371 C CA . LYS A 1 182 ? -0.793 -3.649 20.791 1.00 96.81 182 LYS A CA 1
ATOM 1372 C C . LYS A 1 182 ? -1.652 -4.279 19.691 1.00 96.81 182 LYS A C 1
ATOM 1374 O O . LYS A 1 182 ? -2.147 -5.382 19.898 1.00 96.81 182 LYS A O 1
ATOM 1379 N N . PHE A 1 183 ? -1.883 -3.592 18.571 1.00 96.38 183 PHE A N 1
ATOM 1380 C CA . PHE A 1 183 ? -2.830 -4.036 17.541 1.00 96.38 183 PHE A CA 1
ATOM 1381 C C . PHE A 1 183 ? -2.154 -4.136 16.169 1.00 96.38 183 PHE A C 1
ATOM 1383 O O . PHE A 1 183 ? -1.510 -3.196 15.709 1.00 96.38 183 PHE A O 1
ATOM 1390 N N . ALA A 1 184 ? -2.299 -5.284 15.506 1.00 95.75 184 ALA A N 1
ATOM 1391 C CA . ALA A 1 184 ? -1.740 -5.509 14.176 1.00 95.75 184 ALA A CA 1
ATOM 1392 C C . ALA A 1 184 ? -2.570 -4.819 13.078 1.00 95.75 184 ALA A C 1
ATOM 1394 O O . ALA A 1 184 ? -3.747 -4.497 13.262 1.00 95.75 184 ALA A O 1
ATOM 1395 N N . VAL A 1 185 ? -1.977 -4.642 11.894 1.00 97.75 185 VAL A N 1
ATOM 1396 C CA . VAL A 1 185 ? -2.749 -4.254 10.706 1.00 97.75 185 VAL A CA 1
ATOM 1397 C C . VAL A 1 185 ? -3.720 -5.383 10.348 1.00 97.75 185 VAL A C 1
ATOM 1399 O O . VAL A 1 185 ? -3.391 -6.569 10.430 1.00 97.75 185 VAL A O 1
ATOM 1402 N N . GLY A 1 186 ? -4.945 -4.994 10.003 1.00 97.50 186 GLY A N 1
ATOM 1403 C CA . GLY A 1 186 ? -6.081 -5.889 9.831 1.00 97.50 186 GLY A CA 1
ATOM 1404 C C . GLY A 1 186 ? -6.899 -6.130 11.097 1.00 97.50 186 GLY A C 1
ATOM 1405 O O . GLY A 1 186 ? -7.966 -6.729 10.991 1.00 97.50 186 GLY A O 1
ATOM 1406 N N . GLN A 1 187 ? -6.458 -5.669 12.276 1.00 97.44 187 GLN A N 1
ATOM 1407 C CA . GLN A 1 187 ? -7.204 -5.873 13.519 1.00 97.44 187 GLN A CA 1
ATOM 1408 C C . GLN A 1 187 ? -8.543 -5.132 13.498 1.00 97.44 187 GLN A C 1
ATOM 1410 O O . GLN A 1 187 ? -8.592 -3.903 13.380 1.00 97.44 187 GLN A O 1
ATOM 1415 N N . THR A 1 188 ? -9.624 -5.885 13.681 1.00 97.44 188 THR A N 1
ATOM 1416 C CA . THR A 1 188 ? -10.972 -5.361 13.906 1.00 97.44 188 THR A CA 1
ATOM 1417 C C . THR A 1 188 ? -11.145 -4.927 15.358 1.00 97.44 188 THR A C 1
ATOM 1419 O O . THR A 1 188 ? -10.641 -5.576 16.280 1.00 97.44 188 THR A O 1
ATOM 1422 N N . PHE A 1 189 ? -11.819 -3.799 15.580 1.00 98.00 189 PHE A N 1
ATOM 1423 C CA . PHE A 1 189 ? -11.957 -3.183 16.901 1.00 98.00 189 PHE A CA 1
ATOM 1424 C C . PHE A 1 189 ? -13.280 -2.432 17.081 1.00 98.00 189 PHE A C 1
ATOM 1426 O O . PHE A 1 189 ? -13.938 -2.072 16.108 1.00 98.00 189 PHE A O 1
ATOM 1433 N N . ILE A 1 190 ? -13.623 -2.126 18.335 1.00 98.12 190 ILE A N 1
ATOM 1434 C CA . ILE A 1 190 ? -14.640 -1.142 18.7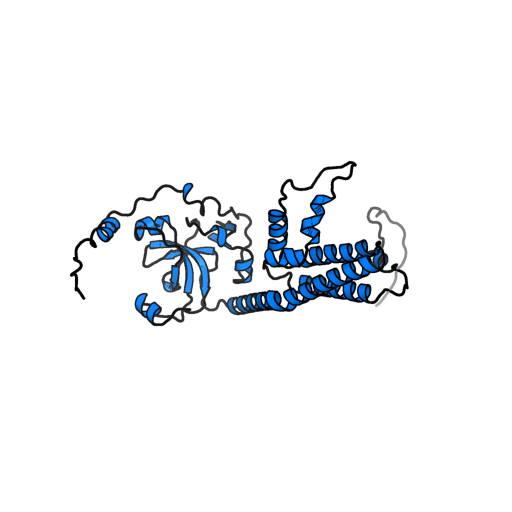23 1.00 98.12 190 ILE A CA 1
ATOM 1435 C C . ILE A 1 190 ? -13.986 0.042 19.454 1.00 98.12 190 ILE A C 1
ATOM 1437 O O . ILE A 1 190 ? -13.071 -0.123 20.267 1.00 98.12 190 ILE A O 1
ATOM 1441 N N . HIS A 1 191 ? -14.422 1.266 19.147 1.00 97.94 191 HIS A N 1
ATOM 1442 C CA . HIS A 1 191 ? -13.865 2.485 19.737 1.00 97.94 191 HIS A CA 1
ATOM 1443 C C . HIS A 1 191 ? -14.520 2.807 21.090 1.00 97.94 191 HIS A C 1
ATOM 1445 O O . HIS A 1 191 ? -15.626 3.351 21.123 1.00 97.94 191 HIS A O 1
ATOM 1451 N N . LYS A 1 192 ? -13.825 2.569 22.211 1.00 96.94 192 LYS A N 1
ATOM 1452 C CA . LYS A 1 192 ? -14.366 2.622 23.591 1.00 96.94 192 LYS A CA 1
ATOM 1453 C C . LYS A 1 192 ? -15.220 3.860 23.902 1.00 96.94 192 LYS A C 1
ATOM 1455 O O . LYS A 1 192 ? -16.293 3.734 24.475 1.00 96.94 192 LYS A O 1
ATOM 1460 N N . LYS A 1 193 ? -14.776 5.056 23.489 1.00 94.00 193 LYS A N 1
ATOM 1461 C CA . LYS A 1 193 ? -15.491 6.329 23.735 1.00 94.00 193 LYS A CA 1
ATOM 1462 C C . LYS A 1 193 ? -16.750 6.547 22.873 1.00 94.00 193 LYS A C 1
ATOM 1464 O O . LYS A 1 193 ? -17.584 7.374 23.228 1.00 94.00 193 LYS A O 1
ATOM 1469 N N . TYR A 1 194 ? -16.867 5.882 21.721 1.00 94.25 194 TYR A N 1
ATOM 1470 C CA . TYR A 1 194 ? -17.841 6.245 20.676 1.00 94.25 194 TYR A CA 1
ATOM 1471 C C . TYR A 1 194 ? -18.669 5.073 20.120 1.00 94.25 194 TYR A C 1
ATOM 1473 O O . TYR A 1 194 ? -19.631 5.324 19.403 1.00 94.25 194 TYR A O 1
ATOM 1481 N N . GLY A 1 195 ? -18.327 3.816 20.421 1.00 96.25 195 GLY A N 1
ATOM 1482 C CA . GLY A 1 195 ? -19.147 2.640 20.103 1.00 96.25 195 GLY A CA 1
ATOM 1483 C C . GLY A 1 195 ? -19.236 2.236 18.624 1.00 96.25 195 GLY A C 1
ATOM 1484 O O . GLY A 1 195 ? -20.039 1.364 18.304 1.00 96.25 195 GLY A O 1
ATOM 1485 N N . TYR A 1 196 ? -18.444 2.837 17.727 1.00 97.19 196 TYR A N 1
ATOM 1486 C CA . TYR A 1 196 ? -18.336 2.390 16.332 1.00 97.19 196 TYR A CA 1
ATOM 1487 C C . TYR A 1 196 ? -17.285 1.285 16.188 1.00 97.19 196 TYR A C 1
ATOM 1489 O O . TYR A 1 196 ? -16.246 1.328 16.859 1.00 97.19 196 TYR A O 1
ATOM 1497 N N . ARG A 1 197 ? -17.546 0.320 15.301 1.00 97.88 197 ARG A N 1
ATOM 1498 C CA . ARG A 1 197 ? -16.586 -0.707 14.877 1.00 97.88 197 ARG A CA 1
ATOM 1499 C C . ARG A 1 197 ? -15.664 -0.175 13.777 1.00 97.88 197 ARG A C 1
ATOM 1501 O O . ARG A 1 197 ? -16.000 0.784 13.086 1.00 97.88 197 ARG A O 1
ATOM 1508 N N . GLY A 1 198 ? -14.507 -0.793 13.580 1.00 97.69 198 GLY A N 1
ATOM 1509 C CA . GLY A 1 198 ? -13.615 -0.483 12.462 1.00 97.69 198 GLY A CA 1
ATOM 1510 C C . GLY A 1 198 ? -12.459 -1.467 12.334 1.00 97.69 198 GLY A C 1
ATOM 1511 O O . GLY A 1 198 ? -12.340 -2.398 13.129 1.00 97.69 198 GLY A O 1
ATOM 1512 N N . VAL A 1 199 ? -11.589 -1.236 11.351 1.00 98.25 199 VAL A N 1
ATOM 1513 C CA . VAL A 1 199 ? -10.356 -2.007 11.126 1.00 98.25 199 VAL A CA 1
ATOM 1514 C C . VAL A 1 199 ? -9.130 -1.094 11.075 1.00 98.25 199 VAL A C 1
ATOM 1516 O O . VAL A 1 199 ? -9.184 0.008 10.527 1.00 98.25 199 VAL A O 1
ATOM 1519 N N . VAL A 1 200 ? -8.018 -1.548 11.655 1.00 98.25 200 VAL A N 1
ATOM 1520 C CA . VAL A 1 200 ? -6.699 -0.898 11.575 1.00 98.25 200 VAL A CA 1
ATOM 1521 C C . VAL A 1 200 ? -6.057 -1.170 10.209 1.00 98.25 200 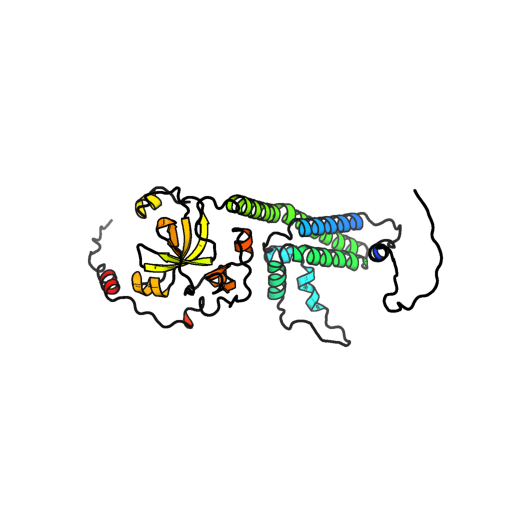VAL A C 1
ATOM 1523 O O . VAL A 1 200 ? -5.807 -2.327 9.880 1.00 98.25 200 VAL A O 1
ATOM 1526 N N . TYR A 1 201 ? -5.723 -0.132 9.437 1.00 97.94 201 TYR A N 1
ATOM 1527 C CA . TYR A 1 201 ? -4.988 -0.245 8.161 1.00 97.94 201 TYR A CA 1
ATOM 1528 C C . TYR A 1 201 ? -3.524 0.234 8.230 1.00 97.94 201 TYR A C 1
ATOM 1530 O O . TYR A 1 201 ? -2.775 0.075 7.267 1.00 97.94 201 TYR A O 1
ATOM 1538 N N . GLY A 1 202 ? -3.098 0.783 9.371 1.00 97.69 202 GLY A N 1
ATOM 1539 C CA . GLY A 1 202 ? -1.718 1.188 9.649 1.00 97.69 202 GLY A CA 1
ATOM 1540 C C . GLY A 1 202 ? -1.564 1.727 11.073 1.00 97.69 202 GLY A C 1
ATOM 1541 O O . GLY A 1 202 ? -2.556 1.965 11.762 1.00 97.69 202 GLY A O 1
ATOM 1542 N N . TRP A 1 203 ? -0.328 1.952 11.511 1.00 97.81 203 TRP A N 1
ATOM 1543 C CA . TRP A 1 203 ? -0.010 2.560 12.808 1.00 97.81 203 TRP A CA 1
ATOM 1544 C C . TRP A 1 203 ? 1.250 3.428 12.762 1.00 97.81 203 TRP A C 1
ATOM 1546 O O . TRP A 1 203 ? 2.076 3.274 11.863 1.00 97.81 203 TRP A O 1
ATOM 1556 N N . ASP A 1 204 ? 1.383 4.293 13.767 1.00 96.81 204 ASP A N 1
ATOM 1557 C CA . ASP A 1 204 ? 2.582 5.057 14.120 1.00 96.81 204 ASP A CA 1
ATOM 1558 C C . ASP A 1 204 ? 2.886 4.842 15.619 1.00 96.81 204 ASP A C 1
ATOM 1560 O O . ASP A 1 204 ? 1.962 4.777 16.435 1.00 96.81 204 ASP A O 1
ATOM 1564 N N . ARG A 1 205 ? 4.167 4.751 16.016 1.00 95.75 205 ARG A N 1
ATOM 1565 C CA . ARG A 1 205 ? 4.572 4.518 17.428 1.00 95.75 205 ARG A CA 1
ATOM 1566 C C . ARG A 1 205 ? 4.221 5.678 18.377 1.00 95.75 205 ARG A C 1
ATOM 1568 O O . ARG A 1 205 ? 4.092 5.462 19.577 1.00 95.75 205 ARG A O 1
ATOM 1575 N N . GLN A 1 206 ? 4.032 6.877 17.829 1.00 94.69 206 GLN A N 1
ATOM 1576 C CA . GLN A 1 206 ? 3.619 8.103 18.520 1.00 94.69 206 GLN A CA 1
ATOM 1577 C C . GLN A 1 206 ? 2.739 8.956 17.593 1.00 94.69 206 GLN A C 1
ATOM 1579 O O . GLN A 1 206 ? 2.679 8.710 16.386 1.00 94.69 206 GLN A O 1
ATOM 1584 N N . CYS A 1 207 ? 2.082 9.984 18.126 1.00 95.38 207 CYS A N 1
ATOM 1585 C CA . CYS A 1 207 ? 1.194 10.848 17.355 1.00 95.38 207 CYS A CA 1
ATOM 1586 C C . CYS A 1 207 ? 1.927 11.660 16.265 1.00 95.38 207 CYS A C 1
ATOM 1588 O O . CYS A 1 207 ? 2.670 12.585 16.576 1.00 95.38 207 CYS A O 1
ATOM 1590 N N . GLN A 1 208 ? 1.644 11.394 14.985 1.00 95.00 208 GLN A N 1
ATOM 1591 C CA . GLN A 1 208 ? 2.104 12.196 13.840 1.00 95.00 208 GLN A CA 1
ATOM 1592 C C . GLN A 1 208 ? 1.139 13.356 13.514 1.00 95.00 208 GLN A C 1
ATOM 1594 O O . GLN A 1 208 ? 0.761 13.565 12.358 1.00 95.00 208 GLN A O 1
ATOM 1599 N N . ARG A 1 209 ? 0.649 14.073 14.531 1.00 95.06 209 ARG A N 1
ATOM 1600 C CA . ARG A 1 209 ? -0.231 15.246 14.379 1.00 95.06 209 ARG A CA 1
ATOM 1601 C C . ARG A 1 209 ? 0.244 16.386 15.269 1.00 95.06 209 ARG A C 1
ATOM 1603 O O . ARG A 1 209 ? 0.877 16.160 16.293 1.00 95.06 209 ARG A O 1
ATOM 1610 N N . ASP A 1 210 ? -0.069 17.592 14.828 1.00 93.88 210 ASP A N 1
ATOM 1611 C CA . ASP A 1 210 ? 0.316 18.868 15.409 1.00 93.88 210 ASP A CA 1
ATOM 1612 C C . ASP A 1 210 ? -0.421 19.189 16.719 1.00 93.88 210 ASP A C 1
ATOM 1614 O O . ASP A 1 210 ? -1.492 18.651 17.018 1.00 93.88 210 ASP A O 1
ATOM 1618 N N . ASP A 1 211 ? 0.155 20.107 17.498 1.00 92.31 211 ASP A N 1
ATOM 1619 C CA . ASP A 1 211 ? -0.350 20.502 18.816 1.00 92.31 211 ASP A CA 1
ATOM 1620 C C . ASP A 1 211 ? -1.797 21.007 18.785 1.00 92.31 211 ASP A C 1
ATOM 1622 O O . ASP A 1 211 ? -2.543 20.798 19.742 1.00 92.31 211 ASP A O 1
ATOM 1626 N N . ASP A 1 212 ? -2.227 21.654 17.702 1.00 94.31 212 ASP A N 1
ATOM 1627 C CA . ASP A 1 212 ? -3.595 22.161 17.582 1.00 94.31 212 ASP A CA 1
ATOM 1628 C C . ASP A 1 212 ? -4.604 21.038 17.305 1.00 94.31 212 ASP A C 1
ATOM 1630 O O . ASP A 1 212 ? -5.699 21.045 17.876 1.00 94.31 212 ASP A O 1
ATOM 1634 N N . TRP A 1 213 ? -4.220 19.998 16.556 1.00 93.50 213 TRP A N 1
ATOM 1635 C CA . TRP A 1 213 ? -5.007 18.766 16.447 1.00 93.50 213 TRP A CA 1
ATOM 1636 C C . TRP A 1 213 ? -5.034 17.988 17.770 1.00 93.50 213 TRP A C 1
ATOM 1638 O O . TRP A 1 213 ? -6.096 17.509 18.176 1.00 93.50 213 TRP A O 1
ATOM 1648 N N . LEU A 1 214 ? -3.900 17.902 18.479 1.00 92.12 214 LEU A N 1
ATOM 1649 C CA . LEU A 1 214 ? -3.801 17.269 19.802 1.00 92.12 214 LEU A CA 1
ATOM 1650 C C . LEU A 1 214 ? -4.740 17.940 20.820 1.00 92.12 214 LEU A C 1
ATOM 1652 O O . LEU A 1 214 ? -5.495 17.241 21.504 1.00 92.12 214 LEU A O 1
ATOM 1656 N N . LYS A 1 215 ? -4.764 19.281 20.862 1.00 91.56 215 LYS A N 1
ATOM 1657 C CA . LYS A 1 215 ? -5.714 20.080 21.660 1.00 91.56 215 LYS A CA 1
ATOM 1658 C C . LYS A 1 215 ? -7.159 19.821 21.224 1.00 91.56 215 LYS A C 1
ATOM 1660 O O . LYS A 1 215 ? -7.991 19.472 22.058 1.00 91.56 215 LYS A O 1
ATOM 1665 N N . ALA A 1 216 ? -7.463 19.935 19.927 1.00 90.81 216 ALA A N 1
ATOM 1666 C CA . ALA A 1 216 ? -8.824 19.802 19.395 1.00 90.81 216 ALA A CA 1
ATOM 1667 C C . ALA A 1 216 ? -9.434 18.399 19.587 1.00 90.81 216 ALA A C 1
ATOM 1669 O O . ALA A 1 216 ? -10.643 18.269 19.779 1.00 90.81 216 ALA A O 1
ATOM 1670 N N . MET A 1 217 ? -8.608 17.348 19.565 1.00 88.50 217 MET A N 1
ATOM 1671 C CA . MET A 1 217 ? -9.016 15.964 19.853 1.00 88.50 217 MET A CA 1
ATOM 1672 C C . MET A 1 217 ? -8.861 15.580 21.332 1.00 88.50 217 MET A C 1
ATOM 1674 O O . MET A 1 217 ? -9.225 14.467 21.721 1.00 88.50 217 MET A O 1
ATOM 1678 N N . ASN A 1 218 ? -8.387 16.514 22.162 1.00 89.75 218 ASN A N 1
ATOM 1679 C CA . ASN A 1 218 ? -8.247 16.402 23.610 1.00 89.75 218 ASN A CA 1
ATOM 1680 C C . ASN A 1 218 ? -7.321 15.244 24.054 1.00 89.75 218 ASN A C 1
ATOM 1682 O O . ASN A 1 218 ? -7.607 14.543 25.030 1.00 89.75 218 ASN A O 1
ATOM 1686 N N . VAL A 1 219 ? -6.228 15.029 23.314 1.00 89.12 219 VAL A N 1
ATOM 1687 C CA . VAL A 1 219 ? -5.269 13.928 23.505 1.00 89.12 219 VAL A CA 1
ATOM 1688 C C . VAL A 1 219 ? -4.412 14.148 24.753 1.00 89.12 219 VAL A C 1
ATOM 1690 O O . VAL A 1 219 ? -3.657 15.109 24.836 1.00 89.12 219 VAL A O 1
ATOM 1693 N N . THR A 1 220 ? -4.491 13.223 25.712 1.00 87.50 220 THR A N 1
ATOM 1694 C CA . THR A 1 220 ? -3.772 13.312 27.000 1.00 87.50 220 THR A CA 1
ATOM 1695 C C . THR A 1 220 ? -2.328 12.799 26.940 1.00 87.50 220 THR A C 1
ATOM 1697 O O . THR A 1 220 ? -1.490 13.240 27.717 1.00 87.50 220 THR A O 1
ATOM 1700 N N . ASN A 1 221 ? -2.027 11.858 26.041 1.00 93.00 221 ASN A N 1
ATOM 1701 C CA . ASN A 1 221 ? -0.694 11.276 25.877 1.00 93.00 221 ASN A CA 1
ATOM 1702 C C . ASN A 1 221 ? -0.400 11.083 24.375 1.00 93.00 221 ASN A C 1
ATOM 1704 O O . ASN A 1 221 ? -0.955 10.153 23.785 1.00 93.00 221 ASN A O 1
ATOM 1708 N N . PRO A 1 222 ? 0.441 11.928 23.747 1.00 93.56 222 PRO A N 1
ATOM 1709 C CA . PRO A 1 222 ? 0.821 11.790 22.340 1.00 93.56 222 PRO A CA 1
ATOM 1710 C C . PRO A 1 222 ? 1.884 10.704 22.098 1.00 93.56 222 PRO A C 1
ATOM 1712 O O . PRO A 1 222 ? 2.053 10.277 20.959 1.00 93.56 222 PRO A O 1
ATOM 1715 N N . ASN A 1 223 ? 2.563 10.225 23.146 1.00 95.31 223 ASN A N 1
ATOM 1716 C CA . ASN A 1 223 ? 3.677 9.270 23.062 1.00 95.31 223 ASN A CA 1
ATOM 1717 C C . ASN A 1 223 ? 3.217 7.799 23.099 1.00 95.31 223 ASN A C 1
ATOM 1719 O O . ASN A 1 223 ? 4.045 6.893 23.153 1.00 95.31 223 ASN A O 1
ATOM 1723 N N . GLN A 1 224 ? 1.905 7.542 23.115 1.00 95.25 224 GLN A N 1
ATOM 1724 C CA . GLN A 1 224 ? 1.360 6.205 22.863 1.00 95.25 224 GLN A CA 1
ATOM 1725 C C . GLN A 1 224 ? 1.232 5.952 21.352 1.00 95.25 224 GLN A C 1
ATOM 1727 O O . GLN A 1 224 ? 1.091 6.919 20.604 1.00 95.25 224 GLN A O 1
ATOM 1732 N N . PRO A 1 225 ? 1.157 4.690 20.897 1.00 97.75 225 PRO A N 1
ATOM 1733 C CA . PRO A 1 225 ? 0.844 4.386 19.508 1.00 97.75 225 PRO A CA 1
ATOM 1734 C C . PRO A 1 225 ? -0.513 4.926 19.055 1.00 97.75 225 PRO A C 1
ATOM 1736 O O . PRO A 1 225 ? -1.498 4.925 19.803 1.00 97.75 225 PRO A O 1
ATOM 1739 N N . PHE A 1 226 ? -0.570 5.330 17.792 1.00 98.00 226 PHE A N 1
ATOM 1740 C CA . PHE A 1 226 ? -1.788 5.743 17.107 1.00 98.00 226 PHE A CA 1
ATOM 1741 C C . PHE A 1 226 ? -2.018 4.879 15.873 1.00 98.00 226 PHE A C 1
ATOM 1743 O O . PHE A 1 226 ? -1.086 4.373 15.254 1.00 98.00 226 PHE A O 1
ATOM 1750 N N . TYR A 1 227 ? -3.286 4.729 15.515 1.00 98.38 227 TYR A N 1
ATOM 1751 C CA . TYR A 1 227 ? -3.742 3.809 14.488 1.00 98.38 227 TYR A CA 1
ATOM 1752 C C . TYR A 1 227 ? -4.529 4.542 13.412 1.00 98.38 227 TYR A C 1
ATOM 1754 O O . TYR A 1 227 ? -5.441 5.318 13.709 1.00 98.38 227 TYR A O 1
ATOM 1762 N N . TYR A 1 228 ? -4.189 4.256 12.162 1.00 98.25 228 TYR A N 1
ATOM 1763 C CA . TYR A 1 228 ? -4.981 4.606 10.996 1.00 98.25 228 TYR A CA 1
ATOM 1764 C C . TYR A 1 228 ? -6.093 3.573 10.847 1.00 98.25 228 TYR A C 1
ATOM 1766 O O . TYR A 1 228 ? -5.819 2.380 10.704 1.00 98.25 228 TYR A O 1
ATOM 1774 N N . CYS A 1 229 ? -7.346 4.021 10.901 1.00 98.12 229 CYS A N 1
ATOM 1775 C CA . CYS A 1 229 ? -8.504 3.134 10.940 1.00 98.12 229 CYS A CA 1
ATOM 1776 C C . CYS A 1 229 ? -9.532 3.473 9.856 1.00 98.12 229 CYS A C 1
ATOM 1778 O O . CYS A 1 229 ? -9.863 4.645 9.655 1.00 98.12 229 CYS A O 1
ATOM 1780 N N . LEU A 1 230 ? -10.098 2.442 9.227 1.00 98.00 230 LEU A N 1
ATOM 1781 C CA . LEU A 1 230 ? -11.341 2.546 8.463 1.00 98.00 230 LEU A CA 1
ATOM 1782 C C . LEU A 1 230 ? -12.495 2.277 9.444 1.00 98.00 230 LEU A C 1
ATOM 1784 O O . LEU A 1 230 ? -12.549 1.184 10.017 1.00 98.00 230 LEU A O 1
ATOM 1788 N N . PRO A 1 231 ? -13.363 3.259 9.740 1.00 97.69 231 PRO A N 1
ATOM 1789 C CA . PRO A 1 231 ? -14.518 3.041 10.600 1.00 97.69 231 PRO A CA 1
ATOM 1790 C C . PRO A 1 231 ? -15.660 2.411 9.792 1.00 97.69 231 PRO A C 1
ATOM 1792 O O . PRO A 1 231 ? -15.818 2.719 8.617 1.00 97.69 231 PRO A O 1
ATOM 1795 N N . ASP A 1 232 ? -16.497 1.591 10.415 1.00 96.94 232 ASP A N 1
ATOM 1796 C CA . ASP A 1 232 ? -17.675 1.028 9.752 1.00 96.94 232 ASP A CA 1
ATOM 1797 C C . ASP A 1 232 ? -18.654 2.146 9.323 1.00 96.94 232 ASP A C 1
ATOM 1799 O O . ASP A 1 232 ? -19.012 3.028 10.116 1.00 96.94 232 ASP A O 1
ATOM 1803 N N . GLU A 1 233 ? -19.067 2.149 8.051 1.00 95.19 233 GLU A N 1
ATOM 1804 C CA . GLU A 1 233 ? -19.919 3.198 7.478 1.00 95.19 233 GLU A CA 1
ATOM 1805 C C . GLU A 1 233 ? -21.365 3.138 7.988 1.00 95.19 233 GLU A C 1
ATOM 1807 O O . GLU A 1 233 ? -22.008 4.188 8.117 1.00 95.19 233 GLU A O 1
ATOM 1812 N N . THR A 1 234 ? -21.861 1.949 8.343 1.00 92.88 234 THR A N 1
ATOM 1813 C CA . THR A 1 234 ? -23.200 1.772 8.923 1.00 92.88 234 THR A CA 1
ATOM 1814 C C . THR A 1 234 ? -23.234 2.313 10.351 1.00 92.88 234 THR A C 1
ATOM 1816 O O . THR A 1 234 ? -24.114 3.105 10.697 1.00 92.88 234 THR A O 1
ATOM 1819 N N . ASP A 1 235 ? -22.202 2.017 11.150 1.00 94.62 235 ASP A N 1
ATOM 1820 C CA . ASP A 1 235 ? -22.031 2.579 12.489 1.00 94.62 235 ASP A CA 1
ATOM 1821 C C . ASP A 1 235 ? -21.834 4.097 12.429 1.00 94.62 235 ASP A C 1
ATOM 1823 O O . ASP A 1 235 ? -22.436 4.825 13.219 1.00 94.62 235 ASP A O 1
ATOM 1827 N N . CYS A 1 236 ? -21.053 4.609 11.472 1.00 93.50 236 CYS A N 1
ATOM 1828 C CA . CYS A 1 236 ? -20.880 6.052 11.297 1.00 93.50 236 CYS A CA 1
ATOM 1829 C C . CYS A 1 236 ? -22.181 6.761 10.898 1.00 93.50 236 CYS A C 1
ATOM 1831 O O . CYS A 1 236 ? -22.468 7.849 11.403 1.00 93.50 236 CYS A O 1
ATOM 1833 N N . THR A 1 237 ? -22.998 6.149 10.042 1.00 91.69 237 THR A N 1
ATOM 1834 C CA . THR A 1 237 ? -24.301 6.702 9.649 1.00 91.69 237 THR A CA 1
ATOM 1835 C C . THR A 1 237 ? -25.268 6.716 10.834 1.00 91.69 237 THR A C 1
ATOM 1837 O O . THR A 1 237 ? -25.832 7.763 11.166 1.00 91.69 237 THR A O 1
ATOM 1840 N N . ARG A 1 238 ? -25.346 5.602 11.568 1.00 91.75 238 ARG A N 1
ATOM 1841 C CA . ARG A 1 238 ? -26.160 5.424 12.778 1.00 91.75 238 ARG A CA 1
ATOM 1842 C C . ARG A 1 238 ? -25.778 6.384 13.915 1.00 91.75 238 ARG A C 1
ATOM 1844 O O . ARG A 1 238 ? -26.663 7.016 14.496 1.00 91.75 238 ARG A O 1
ATOM 1851 N N . LEU A 1 239 ? -24.483 6.507 14.224 1.00 91.94 239 LEU A N 1
ATOM 1852 C CA . LEU A 1 239 ? -23.946 7.229 15.393 1.00 91.94 239 LEU A CA 1
ATOM 1853 C C . LEU A 1 239 ? -23.576 8.695 15.112 1.00 91.94 239 LEU A C 1
ATOM 1855 O O . LEU A 1 239 ? -23.684 9.534 16.004 1.00 91.94 239 LEU A O 1
ATOM 1859 N N . PHE A 1 240 ? -23.132 9.020 13.894 1.00 91.44 240 PHE A N 1
ATOM 1860 C CA . PHE A 1 240 ? -22.620 10.351 13.528 1.00 91.44 240 PHE A CA 1
ATOM 1861 C C . PHE A 1 240 ? -23.378 11.026 12.374 1.00 91.44 240 PHE A C 1
ATOM 1863 O O . PHE A 1 240 ? -22.960 12.099 11.923 1.00 91.44 240 PHE A O 1
ATOM 1870 N N . GLY A 1 241 ? -24.465 10.420 11.884 1.00 90.06 241 GLY A N 1
ATOM 1871 C CA . GLY A 1 241 ? -25.349 11.015 10.876 1.00 90.06 241 GLY A CA 1
ATOM 1872 C C . GLY A 1 241 ? -24.757 11.048 9.471 1.00 90.06 241 GLY A C 1
ATOM 1873 O O . GLY A 1 241 ? -25.172 11.864 8.655 1.00 90.06 241 GLY A O 1
ATOM 1874 N N . GLY A 1 242 ? -23.755 10.211 9.204 1.00 89.31 242 GLY A N 1
ATOM 1875 C CA . GLY A 1 242 ? -23.231 9.973 7.865 1.00 89.31 242 GLY A CA 1
ATOM 1876 C C . GLY A 1 242 ? -21.861 9.302 7.871 1.00 89.31 242 GLY A C 1
ATOM 1877 O O . GLY A 1 242 ? -21.207 9.179 8.908 1.00 89.31 242 GLY A O 1
ATOM 1878 N N . VAL A 1 243 ? -21.411 8.937 6.677 1.00 90.19 243 VAL A N 1
ATOM 1879 C CA . VAL A 1 243 ? -20.131 8.281 6.374 1.00 90.19 243 VAL A CA 1
ATOM 1880 C C . VAL A 1 243 ? -18.919 9.019 6.962 1.00 90.19 243 VAL A C 1
ATOM 1882 O O . VAL A 1 243 ? -18.909 10.248 7.076 1.00 90.19 243 VAL A O 1
ATOM 1885 N N . ARG A 1 244 ? -17.859 8.280 7.312 1.00 93.44 244 ARG A N 1
ATOM 1886 C CA . ARG A 1 244 ? -16.524 8.818 7.622 1.00 93.44 244 ARG A CA 1
ATOM 1887 C C . ARG A 1 244 ? -15.477 7.968 6.894 1.00 93.44 244 ARG A C 1
ATOM 1889 O O . ARG A 1 244 ? -15.468 6.758 7.054 1.00 93.44 244 ARG A O 1
ATOM 1896 N N . ILE A 1 245 ? -14.607 8.593 6.099 1.00 93.81 245 ILE A N 1
ATOM 1897 C CA . ILE A 1 245 ? -13.682 7.856 5.216 1.00 93.81 245 ILE A CA 1
ATOM 1898 C C . ILE A 1 245 ? -12.514 7.240 5.998 1.00 93.81 245 ILE A C 1
ATOM 1900 O O . ILE A 1 245 ? -12.194 6.079 5.791 1.00 93.81 245 ILE A O 1
ATOM 1904 N N . THR A 1 246 ? -11.913 7.976 6.933 1.00 96.38 246 THR A N 1
ATOM 1905 C CA . THR A 1 246 ? -10.830 7.474 7.795 1.00 96.38 246 THR A CA 1
ATOM 1906 C C . THR A 1 246 ? -10.951 8.026 9.215 1.00 96.38 246 THR A C 1
ATOM 1908 O O . THR A 1 246 ? -11.682 8.989 9.488 1.00 96.38 246 THR A O 1
ATOM 1911 N N . LYS A 1 247 ? -10.222 7.402 10.140 1.00 96.31 247 LYS A N 1
ATOM 1912 C CA . LYS A 1 247 ? -9.989 7.856 11.512 1.00 96.31 247 LYS A CA 1
ATOM 1913 C C . LYS A 1 247 ? -8.517 7.682 11.878 1.00 96.31 247 LYS A C 1
ATOM 1915 O O . LYS A 1 247 ? -7.823 6.845 11.310 1.00 96.31 247 LYS A O 1
ATOM 1920 N N . TYR A 1 248 ? -8.075 8.474 12.848 1.00 97.50 248 TYR A N 1
ATOM 1921 C CA . TYR A 1 248 ? -6.767 8.357 13.478 1.00 97.50 248 TYR A CA 1
ATOM 1922 C C . TYR A 1 248 ? -6.999 8.268 14.989 1.00 97.50 248 TYR A C 1
ATOM 1924 O O . TYR A 1 248 ? -7.613 9.166 15.571 1.00 97.50 248 TYR A O 1
ATOM 1932 N N . CYS A 1 249 ? -6.627 7.141 15.595 1.00 96.75 249 CYS A N 1
ATOM 1933 C CA . CYS A 1 249 ? -7.113 6.719 16.909 1.00 96.75 249 CYS A CA 1
ATOM 1934 C C . CYS A 1 249 ? -5.959 6.364 17.851 1.00 96.75 249 CYS A C 1
ATOM 1936 O O . CYS A 1 249 ? -5.127 5.525 17.521 1.00 96.75 249 CYS A O 1
ATOM 1938 N N . ALA A 1 250 ? -5.945 6.958 19.045 1.00 97.25 250 ALA A N 1
ATOM 1939 C CA . ALA A 1 250 ? -4.997 6.605 20.102 1.00 97.25 250 ALA A CA 1
ATOM 1940 C C . ALA A 1 250 ? -5.245 5.170 20.604 1.00 97.25 250 ALA A C 1
ATOM 1942 O O . ALA A 1 250 ? -6.405 4.779 20.781 1.00 97.25 250 ALA A O 1
ATOM 1943 N N . GLN A 1 251 ? -4.178 4.416 20.878 1.00 97.50 251 GLN A N 1
ATOM 1944 C CA . GLN A 1 251 ? -4.217 3.035 21.373 1.00 97.50 251 GLN A CA 1
ATOM 1945 C C . GLN A 1 251 ? -5.223 2.795 22.507 1.00 97.50 251 GLN A C 1
ATOM 1947 O O . GLN A 1 251 ? -5.972 1.817 22.480 1.00 97.50 251 GLN A O 1
ATOM 1952 N N . ASP A 1 252 ? -5.280 3.688 23.492 1.00 96.38 252 ASP A N 1
ATOM 1953 C CA . ASP A 1 252 ? -6.124 3.513 24.674 1.00 96.38 252 ASP A CA 1
ATOM 1954 C C . ASP A 1 252 ? -7.626 3.590 24.354 1.00 96.38 252 ASP A C 1
ATOM 1956 O O . ASP A 1 252 ? -8.435 3.025 25.092 1.00 96.38 252 ASP A O 1
ATOM 1960 N N . ASN A 1 253 ? -8.018 4.188 23.223 1.00 97.00 253 ASN A N 1
ATOM 1961 C CA . ASN A 1 253 ? -9.407 4.202 22.748 1.00 97.00 253 ASN A CA 1
ATOM 1962 C C . ASN A 1 253 ? -9.826 2.914 22.016 1.00 97.00 253 ASN A C 1
ATOM 1964 O O . ASN A 1 253 ? -11.017 2.732 21.759 1.00 97.00 253 ASN A O 1
ATOM 1968 N N . ILE A 1 254 ? -8.887 2.026 21.682 1.00 97.69 254 ILE A N 1
ATOM 1969 C CA . ILE A 1 254 ? -9.142 0.818 20.889 1.00 97.69 254 ILE A CA 1
ATOM 1970 C C . ILE A 1 254 ? -9.352 -0.396 21.803 1.00 97.69 254 ILE A C 1
ATOM 1972 O O . ILE A 1 254 ? -8.619 -0.616 22.772 1.00 97.69 254 ILE A O 1
ATOM 1976 N N . GLN A 1 255 ? -10.382 -1.183 21.494 1.00 98.00 255 GLN A N 1
ATOM 1977 C CA . GLN A 1 255 ? -10.646 -2.509 22.050 1.00 98.00 255 GLN A CA 1
ATOM 1978 C C . GLN A 1 255 ? -10.816 -3.483 20.884 1.00 98.00 255 GLN A C 1
ATOM 1980 O O . GLN A 1 255 ? -11.743 -3.318 20.095 1.00 98.00 255 GLN A O 1
ATOM 1985 N N . ALA A 1 256 ? -9.925 -4.467 20.759 1.00 97.19 256 ALA A N 1
ATOM 1986 C CA . ALA A 1 256 ? -10.030 -5.491 19.721 1.00 97.19 256 ALA A CA 1
ATOM 1987 C C . ALA A 1 256 ? -11.343 -6.286 19.851 1.00 97.19 256 ALA A C 1
ATOM 1989 O O . ALA A 1 256 ? -11.819 -6.524 20.964 1.00 97.19 256 ALA A O 1
ATOM 1990 N N . ILE A 1 257 ? -11.906 -6.686 18.710 1.00 96.06 257 ILE A N 1
ATOM 1991 C CA . ILE A 1 257 ? -13.073 -7.571 18.607 1.00 96.06 257 ILE A CA 1
ATOM 1992 C C . ILE A 1 257 ? -12.771 -8.684 17.600 1.00 96.06 257 ILE A C 1
ATOM 1994 O O . ILE A 1 257 ? -12.132 -8.432 16.574 1.00 96.06 257 ILE A O 1
ATOM 1998 N N . SER A 1 258 ? -13.217 -9.897 17.914 1.00 93.00 258 SER A N 1
ATOM 1999 C CA . SER A 1 258 ? -13.099 -11.093 17.076 1.00 93.00 258 SER A CA 1
ATOM 2000 C C . SER A 1 258 ? -14.310 -11.276 16.161 1.00 93.00 258 SER A C 1
ATOM 2002 O O . SER A 1 258 ? -15.358 -10.682 16.416 1.00 93.00 258 SER A O 1
ATOM 2004 N N . ASP A 1 259 ? -14.160 -12.113 15.130 1.00 87.62 259 ASP A N 1
ATOM 2005 C CA . ASP A 1 259 ? -15.244 -12.615 14.263 1.00 87.62 259 ASP A CA 1
ATOM 2006 C C . ASP A 1 259 ? -16.287 -11.546 13.871 1.00 87.62 259 ASP A C 1
ATOM 2008 O O . ASP A 1 259 ? -17.490 -11.663 14.093 1.00 87.62 259 ASP A O 1
ATOM 2012 N N . THR A 1 260 ? -15.796 -10.408 13.376 1.00 91.81 260 THR A N 1
ATOM 2013 C CA . THR A 1 260 ? -16.619 -9.243 13.032 1.00 91.81 260 THR A CA 1
ATOM 2014 C C . THR A 1 260 ? -16.074 -8.596 11.771 1.00 91.81 260 THR A C 1
ATOM 2016 O O . THR A 1 260 ? -15.026 -7.952 11.803 1.00 91.81 260 THR A O 1
ATOM 2019 N N . ARG A 1 261 ? -16.812 -8.715 10.666 1.00 94.44 261 ARG A N 1
ATOM 2020 C CA . ARG A 1 261 ? -16.521 -7.994 9.421 1.00 94.44 261 ARG A CA 1
ATOM 2021 C C . ARG A 1 261 ? -16.998 -6.537 9.512 1.00 94.44 261 ARG A C 1
ATOM 2023 O O . ARG A 1 261 ? -17.882 -6.198 10.307 1.00 94.44 261 ARG A O 1
ATOM 2030 N N . ILE A 1 262 ? -16.359 -5.665 8.739 1.00 95.44 262 ILE A N 1
ATOM 2031 C CA . ILE A 1 262 ? -16.557 -4.209 8.720 1.00 95.44 262 ILE A CA 1
ATOM 2032 C C . ILE A 1 262 ? -17.118 -3.815 7.357 1.00 95.44 262 ILE A C 1
ATOM 2034 O O . ILE A 1 262 ? -16.639 -4.314 6.348 1.00 95.44 262 ILE A O 1
ATOM 2038 N N . VAL A 1 263 ? -18.082 -2.894 7.313 1.00 95.31 263 VAL A N 1
ATOM 2039 C CA . VAL A 1 263 ? -18.594 -2.331 6.053 1.00 95.31 263 VAL A CA 1
ATOM 2040 C C . VAL A 1 263 ? -17.905 -1.000 5.761 1.00 95.31 263 VAL A C 1
ATOM 2042 O O . VAL A 1 263 ? -18.129 -0.026 6.484 1.00 95.31 263 VAL A O 1
ATOM 2045 N N . HIS A 1 264 ? -17.073 -0.926 4.715 1.00 95.75 264 HIS A N 1
ATOM 2046 C CA . HIS A 1 264 ? -16.417 0.325 4.298 1.00 95.75 264 HIS A CA 1
ATOM 2047 C C . HIS A 1 264 ? -15.873 0.295 2.861 1.00 95.75 264 HIS A C 1
ATOM 2049 O O . HIS A 1 264 ? -15.148 -0.619 2.472 1.00 95.75 264 HIS A O 1
ATOM 2055 N N . ARG A 1 265 ? -16.152 1.355 2.091 1.00 94.31 265 ARG A N 1
ATOM 2056 C CA . ARG A 1 265 ? -15.878 1.470 0.642 1.00 94.31 265 ARG A CA 1
ATOM 2057 C C . ARG A 1 265 ? -14.412 1.429 0.194 1.00 94.31 265 ARG A C 1
ATOM 2059 O O . ARG A 1 265 ? -14.169 1.564 -0.998 1.00 94.31 265 ARG A O 1
ATOM 2066 N N . ALA A 1 266 ? -13.455 1.401 1.120 1.00 94.81 266 ALA A N 1
ATOM 2067 C CA . ALA A 1 266 ? -12.020 1.387 0.822 1.00 94.81 266 ALA A CA 1
ATOM 2068 C C . ALA A 1 266 ? -11.308 0.146 1.388 1.00 94.81 266 ALA A C 1
ATOM 2070 O O . ALA A 1 266 ? -10.078 0.117 1.462 1.00 94.81 266 ALA A O 1
ATOM 2071 N N . LEU A 1 267 ? -12.058 -0.873 1.828 1.00 95.06 267 LEU A N 1
ATOM 2072 C CA . LEU A 1 267 ? -11.471 -2.128 2.302 1.00 95.06 267 LEU A CA 1
ATOM 2073 C C . LEU A 1 267 ? -10.711 -2.855 1.190 1.00 95.06 267 LEU A C 1
ATOM 2075 O O . LEU A 1 267 ? -9.644 -3.388 1.455 1.00 95.06 267 LEU A O 1
ATOM 2079 N N . ASP A 1 268 ? -11.204 -2.810 -0.045 1.00 93.25 268 ASP A N 1
ATOM 2080 C CA . ASP A 1 268 ? -10.564 -3.350 -1.251 1.00 93.25 268 ASP A CA 1
ATOM 2081 C C . ASP A 1 268 ? -9.205 -2.692 -1.570 1.00 93.25 268 ASP A C 1
ATOM 2083 O O . ASP A 1 268 ? -8.257 -3.361 -1.980 1.00 93.25 268 ASP A O 1
ATOM 2087 N N . ALA A 1 269 ? -9.075 -1.387 -1.322 1.00 92.69 269 ALA A N 1
ATOM 2088 C CA . ALA A 1 269 ? -7.836 -0.635 -1.517 1.00 92.69 269 ALA A CA 1
ATOM 2089 C C . ALA A 1 269 ? -6.742 -0.970 -0.480 1.00 92.69 269 ALA A C 1
ATOM 2091 O O . ALA A 1 269 ? -5.563 -0.682 -0.710 1.00 92.69 269 ALA A O 1
ATOM 2092 N N . HIS A 1 270 ? -7.115 -1.562 0.660 1.00 95.56 270 HIS A N 1
ATOM 2093 C CA . HIS A 1 270 ? -6.214 -1.844 1.783 1.00 95.56 270 HIS A CA 1
ATOM 2094 C C . HIS A 1 270 ? -6.047 -3.339 2.096 1.00 95.56 270 HIS A C 1
ATOM 2096 O O . HIS A 1 270 ? -4.989 -3.734 2.596 1.00 95.56 270 HIS A O 1
ATOM 2102 N N . PHE A 1 271 ? -7.038 -4.175 1.782 1.00 96.69 271 PHE A N 1
ATOM 2103 C CA . PHE A 1 271 ? -7.135 -5.579 2.174 1.00 96.69 271 PHE A CA 1
ATOM 2104 C C . PHE A 1 271 ? -7.620 -6.468 1.022 1.00 96.69 271 PHE A C 1
ATOM 2106 O O . PHE A 1 271 ? -8.392 -6.054 0.166 1.00 96.69 271 PHE A O 1
ATOM 2113 N N . VAL A 1 272 ? -7.157 -7.718 1.015 1.00 94.94 272 VAL A N 1
ATOM 2114 C CA . VAL A 1 272 ? -7.494 -8.724 -0.009 1.00 94.94 272 VAL A CA 1
ATOM 2115 C C . VAL A 1 272 ? -8.555 -9.701 0.508 1.00 94.94 272 VAL A C 1
ATOM 2117 O O . VAL A 1 272 ? -9.445 -10.114 -0.235 1.00 94.94 272 VAL A O 1
ATOM 2120 N N . ALA A 1 273 ? -8.484 -10.047 1.796 1.00 95.25 273 ALA A N 1
ATOM 2121 C CA . ALA A 1 273 ? -9.329 -11.051 2.437 1.00 95.25 273 ALA A CA 1
ATOM 2122 C C . ALA A 1 273 ? -9.554 -10.757 3.932 1.00 95.25 273 ALA A C 1
ATOM 2124 O O . ALA A 1 273 ? -8.910 -9.877 4.503 1.00 95.25 273 ALA A O 1
ATOM 2125 N N . TYR A 1 274 ? -10.434 -11.530 4.564 1.00 95.62 274 TYR A N 1
ATOM 2126 C CA . TYR A 1 274 ? -10.656 -11.635 6.004 1.00 95.62 274 TYR A CA 1
ATOM 2127 C C . TYR A 1 274 ? -10.429 -13.083 6.452 1.00 95.62 274 TYR A C 1
ATOM 2129 O O . TYR A 1 274 ? -10.940 -14.006 5.818 1.00 95.62 274 TYR A O 1
ATOM 2137 N N . SER A 1 275 ? -9.695 -13.274 7.548 1.00 94.69 275 SER A N 1
ATOM 2138 C CA . SER A 1 275 ? -9.540 -14.561 8.232 1.00 94.69 275 SER A CA 1
ATOM 2139 C C . SER A 1 275 ? -10.293 -14.512 9.567 1.00 94.69 275 SER A C 1
ATOM 2141 O O . SER A 1 275 ? -9.897 -13.738 10.448 1.00 94.69 275 SER A O 1
ATOM 2143 N N . PRO A 1 276 ? -11.355 -15.320 9.747 1.00 91.44 276 PRO A N 1
ATOM 2144 C CA . PRO A 1 276 ? -11.990 -15.537 11.047 1.00 91.44 276 PRO A CA 1
ATOM 2145 C C . PRO A 1 276 ? -11.014 -16.053 12.116 1.00 91.44 276 PRO A C 1
ATOM 2147 O O . PRO A 1 276 ? -11.007 -15.533 13.235 1.00 91.44 276 PRO A O 1
ATOM 2150 N N . THR A 1 277 ? -10.133 -16.996 11.762 1.00 90.38 277 THR A N 1
ATOM 2151 C CA . THR A 1 277 ? -9.149 -17.624 12.667 1.00 90.38 277 THR A CA 1
ATOM 2152 C C . THR A 1 277 ? -8.140 -16.618 13.213 1.00 90.38 277 THR A C 1
ATOM 2154 O O . THR A 1 277 ? -7.879 -16.600 14.415 1.00 90.38 277 THR A O 1
ATOM 2157 N N . LEU A 1 278 ? -7.607 -15.727 12.367 1.00 90.06 278 LEU A N 1
ATOM 2158 C CA . LEU A 1 278 ? -6.789 -14.599 12.831 1.00 90.06 278 LEU A CA 1
ATOM 2159 C C . LEU A 1 278 ? -7.635 -13.442 13.392 1.00 90.06 278 LEU A C 1
ATOM 2161 O O . LEU A 1 278 ? -7.075 -12.502 13.955 1.00 90.06 278 LEU A O 1
ATOM 2165 N N . SER A 1 279 ? -8.961 -13.476 13.199 1.00 90.56 279 SER A N 1
ATOM 2166 C CA . SER A 1 279 ? -9.906 -12.377 13.445 1.00 90.56 279 SER A CA 1
ATOM 2167 C C . SER A 1 279 ? -9.405 -11.036 12.890 1.00 90.56 279 SER A C 1
ATOM 2169 O O . SER A 1 279 ? -9.462 -9.990 13.543 1.00 90.56 279 SER A O 1
ATOM 2171 N N . ARG A 1 280 ? -8.852 -11.091 11.673 1.00 93.56 280 ARG A N 1
ATOM 2172 C CA . ARG A 1 280 ? -8.113 -10.001 11.027 1.00 93.56 280 ARG A CA 1
ATOM 2173 C C . ARG A 1 280 ? -8.356 -9.981 9.524 1.00 93.56 280 ARG A C 1
ATOM 2175 O O . ARG A 1 280 ? -8.418 -11.020 8.868 1.00 93.56 280 ARG A O 1
ATOM 2182 N N . TYR A 1 281 ? -8.381 -8.778 8.962 1.00 96.62 281 TYR A N 1
ATOM 2183 C CA . TYR A 1 281 ? -8.218 -8.587 7.525 1.00 96.62 281 TYR A CA 1
ATOM 2184 C C . TYR A 1 281 ? -6.760 -8.821 7.098 1.00 96.62 281 TYR A C 1
ATOM 2186 O O . TYR A 1 281 ? -5.821 -8.425 7.786 1.00 96.62 281 TYR A O 1
ATOM 2194 N N . ILE A 1 282 ? -6.565 -9.434 5.934 1.00 96.75 282 ILE A N 1
ATOM 2195 C CA . ILE A 1 282 ? -5.259 -9.657 5.309 1.00 96.75 282 ILE A CA 1
ATOM 2196 C C . ILE A 1 282 ? -4.973 -8.463 4.388 1.00 96.75 282 ILE A C 1
ATOM 2198 O O . ILE A 1 282 ? -5.663 -8.307 3.375 1.00 96.75 282 ILE A O 1
ATOM 2202 N N . PRO A 1 283 ? -3.996 -7.594 4.711 1.00 96.94 283 PRO A N 1
ATOM 2203 C CA . PRO A 1 283 ? -3.732 -6.389 3.939 1.00 96.94 283 PRO A CA 1
ATOM 2204 C C . PRO A 1 283 ? -3.057 -6.699 2.599 1.00 96.94 283 PRO A C 1
ATOM 2206 O O . PRO A 1 283 ? -2.494 -7.778 2.403 1.00 96.94 283 PRO A O 1
ATOM 2209 N N . VAL A 1 284 ? -3.084 -5.745 1.667 1.00 95.00 284 VAL A N 1
ATOM 2210 C CA . VAL A 1 284 ? -2.386 -5.860 0.373 1.00 95.00 284 VAL A CA 1
ATOM 2211 C C . VAL A 1 284 ? -0.870 -6.028 0.556 1.00 95.00 284 VAL A C 1
ATOM 2213 O O . VAL A 1 284 ? -0.287 -5.504 1.505 1.00 95.00 284 VAL A O 1
ATOM 2216 N N . LYS A 1 285 ? -0.197 -6.717 -0.382 1.00 92.94 285 LYS A N 1
ATOM 2217 C CA . LYS A 1 285 ? 1.244 -7.060 -0.290 1.00 92.94 285 LYS A CA 1
ATOM 2218 C C . LYS A 1 285 ? 2.153 -5.869 0.046 1.00 92.94 285 LYS A C 1
ATOM 2220 O O . LYS A 1 285 ? 3.094 -6.022 0.818 1.00 92.94 285 LYS A O 1
ATOM 2225 N N . LYS A 1 286 ? 1.857 -4.677 -0.488 1.00 93.19 286 LYS A N 1
ATOM 2226 C CA . LYS A 1 286 ? 2.566 -3.431 -0.150 1.00 93.19 286 LYS A CA 1
ATOM 2227 C C . LYS A 1 286 ? 2.520 -3.139 1.355 1.00 93.19 286 LYS A C 1
ATOM 2229 O O . LYS A 1 286 ? 3.558 -2.941 1.978 1.00 93.19 286 LYS A O 1
ATOM 2234 N N . THR A 1 287 ? 1.328 -3.174 1.940 1.00 95.00 287 THR A N 1
ATOM 2235 C CA . THR A 1 287 ? 1.096 -2.939 3.368 1.00 95.00 287 THR A CA 1
ATOM 2236 C C . THR A 1 287 ? 1.655 -4.074 4.235 1.00 95.00 287 THR A C 1
ATOM 2238 O O . THR A 1 287 ? 2.181 -3.790 5.304 1.00 95.00 287 THR A O 1
ATOM 2241 N N . GLN A 1 288 ? 1.650 -5.329 3.762 1.00 95.38 288 GLN A N 1
ATOM 2242 C CA . GLN A 1 288 ? 2.340 -6.444 4.441 1.00 95.38 288 GLN A CA 1
ATOM 2243 C C . GLN A 1 288 ? 3.863 -6.229 4.537 1.00 95.38 288 GLN A C 1
ATOM 2245 O O . GLN A 1 288 ? 4.472 -6.581 5.545 1.00 95.38 288 GLN A O 1
ATOM 2250 N N . TYR A 1 289 ? 4.486 -5.645 3.504 1.00 95.69 289 TYR A N 1
ATOM 2251 C CA . TYR A 1 289 ? 5.912 -5.294 3.518 1.00 95.69 289 TYR A CA 1
ATOM 2252 C C . TYR A 1 289 ? 6.188 -4.080 4.411 1.00 95.69 289 TYR A C 1
ATOM 2254 O O . TYR A 1 289 ? 7.141 -4.095 5.182 1.00 95.69 289 TYR A O 1
ATOM 2262 N N . GLU A 1 290 ? 5.355 -3.040 4.324 1.00 95.06 290 GLU A N 1
ATOM 2263 C CA . GLU A 1 290 ? 5.471 -1.834 5.153 1.00 95.06 290 GLU A CA 1
ATOM 2264 C C . GLU A 1 290 ? 5.257 -2.099 6.651 1.00 95.06 290 GLU A C 1
ATOM 2266 O O . GLU A 1 290 ? 5.891 -1.441 7.469 1.00 95.06 290 GLU A O 1
ATOM 2271 N N . TYR A 1 291 ? 4.385 -3.044 7.009 1.00 96.31 291 TYR A N 1
ATOM 2272 C CA . TYR A 1 291 ? 4.063 -3.423 8.385 1.00 96.31 291 TYR A CA 1
ATOM 2273 C C . TYR A 1 291 ? 4.255 -4.940 8.563 1.00 96.31 291 TYR A C 1
ATOM 2275 O O . TYR A 1 291 ? 3.277 -5.688 8.474 1.00 96.31 291 TYR A O 1
ATOM 2283 N N . PRO A 1 292 ? 5.489 -5.427 8.794 1.00 93.31 292 PRO A N 1
ATOM 2284 C CA . PRO A 1 292 ? 5.783 -6.861 8.818 1.00 93.31 292 PRO A CA 1
ATOM 2285 C C . PRO A 1 292 ? 5.100 -7.563 10.002 1.00 93.31 292 PRO A C 1
ATOM 2287 O O . PRO A 1 292 ? 5.419 -7.301 11.160 1.00 93.31 292 PRO A O 1
ATOM 2290 N N . ASP A 1 293 ? 4.169 -8.475 9.730 1.00 93.88 293 ASP A N 1
ATOM 2291 C CA . ASP A 1 293 ? 3.385 -9.241 10.711 1.00 93.88 293 ASP A CA 1
ATOM 2292 C C . ASP A 1 293 ? 3.093 -10.653 10.164 1.00 93.88 293 ASP A C 1
ATOM 2294 O O . ASP A 1 293 ? 3.465 -10.971 9.034 1.00 93.88 293 ASP A O 1
ATOM 2298 N N . GLN A 1 294 ? 2.425 -11.496 10.950 1.00 91.56 294 GLN A N 1
ATOM 2299 C CA . GLN A 1 294 ? 1.870 -12.756 10.457 1.00 91.56 294 GLN A CA 1
ATOM 2300 C C . GLN A 1 294 ? 0.543 -12.453 9.744 1.00 91.56 294 GLN A C 1
ATOM 2302 O O . GLN A 1 294 ? -0.352 -11.832 10.318 1.00 91.56 294 GLN A O 1
ATOM 2307 N N . TYR A 1 295 ? 0.444 -12.855 8.475 1.00 92.19 295 TYR A N 1
ATOM 2308 C CA . TYR A 1 295 ? -0.711 -12.606 7.596 1.00 92.19 295 TYR A CA 1
ATOM 2309 C C . TYR A 1 295 ? -1.165 -13.858 6.827 1.00 92.19 295 TYR A C 1
ATOM 2311 O O . TYR A 1 295 ? -2.044 -13.769 5.973 1.00 92.19 295 TYR A O 1
ATOM 2319 N N . GLU A 1 296 ? -0.541 -15.006 7.089 1.00 88.81 296 GLU A N 1
ATOM 2320 C CA . GLU A 1 296 ? -0.852 -16.279 6.441 1.00 88.81 296 GLU A CA 1
ATOM 2321 C C . GLU A 1 296 ? -2.043 -16.933 7.152 1.00 88.81 296 GLU A C 1
ATOM 2323 O O . GLU A 1 296 ? -2.027 -17.090 8.373 1.00 88.81 296 GLU A O 1
ATOM 2328 N N . ALA A 1 297 ? -3.084 -17.280 6.394 1.00 88.69 297 ALA A N 1
ATOM 2329 C CA . ALA A 1 297 ? -4.274 -17.959 6.894 1.00 88.69 297 ALA A CA 1
ATOM 2330 C C . ALA A 1 297 ? -4.928 -18.786 5.778 1.00 88.69 297 ALA A C 1
ATOM 2332 O O . ALA A 1 297 ? -5.036 -18.325 4.641 1.00 88.69 297 ALA A O 1
ATOM 2333 N N . GLU A 1 298 ? -5.373 -19.996 6.112 1.00 88.50 298 GLU A N 1
ATOM 2334 C CA . GLU A 1 298 ? -5.995 -20.935 5.165 1.00 88.50 298 GLU A CA 1
ATOM 2335 C C . GLU A 1 298 ? -7.500 -20.663 4.968 1.00 88.50 298 GLU A C 1
ATOM 2337 O O . GLU A 1 298 ? -8.064 -21.001 3.931 1.00 88.50 298 GLU A O 1
ATOM 2342 N N . ASP A 1 299 ? -8.143 -19.995 5.931 1.00 91.25 299 ASP A N 1
ATOM 2343 C CA . ASP A 1 299 ? -9.575 -19.655 5.955 1.00 91.25 299 ASP A CA 1
ATOM 2344 C C . ASP A 1 299 ? -9.899 -18.272 5.345 1.00 91.25 299 ASP A C 1
ATOM 2346 O O . ASP A 1 299 ? -10.960 -17.695 5.590 1.00 91.25 299 ASP A O 1
ATOM 2350 N N . ALA A 1 300 ? -8.970 -17.722 4.562 1.00 90.50 300 ALA A N 1
ATOM 2351 C CA . ALA A 1 300 ? -9.012 -16.363 4.036 1.00 90.50 300 ALA A CA 1
ATOM 2352 C C . ALA A 1 300 ? -10.109 -16.154 2.966 1.00 90.50 300 ALA A C 1
ATOM 2354 O O . ALA A 1 300 ? -9.882 -16.331 1.768 1.00 90.50 300 ALA A O 1
ATOM 2355 N N . ALA A 1 301 ? -11.292 -15.698 3.383 1.00 91.88 301 ALA A N 1
ATOM 2356 C CA . ALA A 1 301 ? -12.381 -15.313 2.483 1.00 91.88 301 ALA A CA 1
AT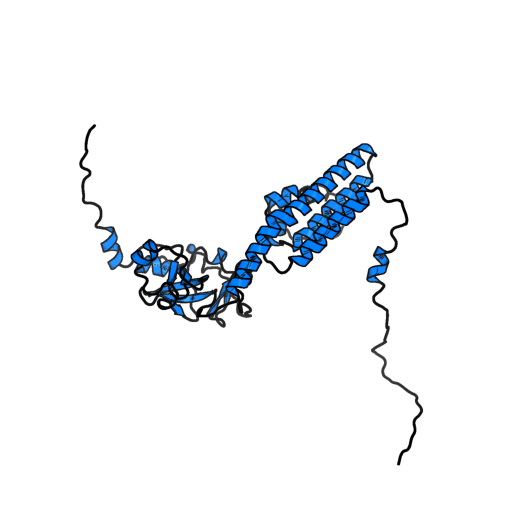OM 2357 C C . ALA A 1 301 ? -12.163 -13.892 1.914 1.00 91.88 301 ALA A C 1
ATOM 2359 O O . ALA A 1 301 ? -11.806 -12.997 2.678 1.00 91.88 301 ALA A O 1
ATOM 2360 N N . PRO A 1 302 ? -12.407 -13.621 0.616 1.00 92.81 302 PRO A N 1
ATOM 2361 C CA . PRO A 1 302 ? -12.185 -12.297 0.020 1.00 92.81 302 PRO A CA 1
ATOM 2362 C C . PRO A 1 302 ? -13.003 -11.187 0.705 1.00 92.81 302 PRO A C 1
ATOM 2364 O O . PRO A 1 302 ? -14.046 -11.458 1.304 1.00 92.81 302 PRO A O 1
ATOM 2367 N N . VAL A 1 303 ? -12.549 -9.928 0.600 1.00 90.38 303 VAL A N 1
ATOM 2368 C CA . VAL A 1 303 ? -13.268 -8.750 1.147 1.00 90.38 303 VAL A CA 1
ATOM 2369 C C . VAL A 1 303 ? -14.688 -8.660 0.577 1.00 90.38 303 VAL A C 1
ATOM 2371 O O . VAL A 1 303 ? -15.642 -8.584 1.344 1.00 90.38 303 VAL A O 1
ATOM 2374 N N . GLY A 1 304 ? -14.828 -8.738 -0.752 1.00 84.06 304 GLY A N 1
ATOM 2375 C CA . GLY A 1 304 ? -16.120 -8.867 -1.435 1.00 84.06 304 GLY A CA 1
ATOM 2376 C C . GLY A 1 304 ? -17.153 -7.828 -0.988 1.00 84.06 304 GLY A C 1
ATOM 2377 O O . GLY A 1 304 ? -16.928 -6.621 -1.100 1.00 84.06 304 GLY A O 1
ATOM 2378 N N . ASP A 1 305 ? -18.280 -8.314 -0.470 1.00 84.31 305 ASP A N 1
ATOM 2379 C CA . ASP A 1 305 ? -19.437 -7.489 -0.117 1.00 84.31 305 ASP A CA 1
ATOM 2380 C C . ASP A 1 305 ? -19.212 -6.524 1.062 1.00 84.31 305 ASP A C 1
ATOM 2382 O O . ASP A 1 305 ? -19.979 -5.577 1.226 1.00 84.31 305 ASP A O 1
ATOM 2386 N N . ASP A 1 306 ? -18.127 -6.682 1.830 1.00 87.00 306 ASP A N 1
ATOM 2387 C CA . ASP A 1 306 ? -17.712 -5.724 2.868 1.00 87.00 306 ASP A CA 1
ATOM 2388 C C . ASP A 1 306 ? -17.426 -4.321 2.292 1.00 87.00 306 ASP A C 1
ATOM 2390 O O . ASP A 1 306 ? -17.701 -3.298 2.925 1.00 87.00 306 ASP A O 1
ATOM 2394 N N . ALA A 1 307 ? -16.855 -4.267 1.082 1.00 86.81 307 ALA A N 1
ATOM 2395 C CA . ALA A 1 307 ? -16.572 -3.019 0.369 1.00 86.81 307 ALA A CA 1
ATOM 2396 C C . ALA A 1 307 ? -17.775 -2.540 -0.465 1.00 86.81 307 ALA A C 1
ATOM 2398 O O . ALA A 1 307 ? -17.904 -1.350 -0.768 1.00 86.81 307 ALA A O 1
ATOM 2399 N N . ASN A 1 308 ? -18.675 -3.458 -0.828 1.00 86.50 308 ASN A N 1
ATOM 2400 C CA . ASN A 1 308 ? -19.837 -3.183 -1.661 1.00 86.50 308 ASN A CA 1
ATOM 2401 C C . ASN A 1 308 ? -21.000 -2.621 -0.832 1.00 86.50 308 ASN A C 1
ATOM 2403 O O . ASN A 1 308 ? -21.899 -3.347 -0.414 1.00 86.50 308 ASN A O 1
ATOM 2407 N N . LEU A 1 309 ? -21.034 -1.299 -0.658 1.00 80.81 309 LEU A N 1
ATOM 2408 C CA . LEU A 1 309 ? -22.119 -0.619 0.063 1.00 80.81 309 LEU A CA 1
ATOM 2409 C C . LEU A 1 309 ? -23.530 -0.895 -0.502 1.00 80.81 309 LEU A C 1
ATOM 2411 O O . LEU A 1 309 ? -24.501 -0.690 0.216 1.00 80.81 309 LEU A O 1
ATOM 2415 N N . LEU A 1 310 ? -23.660 -1.354 -1.756 1.00 79.06 310 LEU A N 1
ATOM 2416 C CA . LEU A 1 310 ? -24.949 -1.698 -2.375 1.00 79.06 310 LEU A CA 1
ATOM 2417 C C . LEU A 1 310 ? -25.438 -3.117 -2.031 1.00 79.06 310 LEU A C 1
ATOM 2419 O O . LEU A 1 310 ? -26.603 -3.423 -2.267 1.00 79.06 310 LEU A O 1
ATOM 2423 N N . ALA A 1 311 ? -24.579 -3.980 -1.476 1.00 76.12 311 ALA A N 1
ATOM 2424 C CA . ALA A 1 311 ? -24.973 -5.282 -0.927 1.00 76.12 311 ALA A CA 1
ATOM 2425 C C . ALA A 1 311 ? -25.502 -5.183 0.518 1.00 76.12 311 ALA A C 1
ATOM 2427 O O . ALA A 1 311 ? -25.968 -6.173 1.081 1.00 76.12 311 ALA A O 1
ATOM 2428 N N . GLN A 1 312 ? -25.411 -4.001 1.131 1.00 77.75 312 GLN A N 1
ATOM 2429 C CA . GLN A 1 312 ? -25.685 -3.774 2.546 1.00 77.75 312 GLN A CA 1
ATOM 2430 C C . GLN A 1 312 ? -27.067 -3.120 2.731 1.00 77.75 312 GLN A C 1
ATOM 2432 O O . GLN A 1 312 ? -27.459 -2.282 1.917 1.00 77.75 312 GLN A O 1
ATOM 2437 N N . PRO A 1 313 ? -27.827 -3.467 3.788 1.00 74.50 313 PRO A N 1
ATOM 2438 C CA . PRO A 1 313 ? -29.134 -2.865 4.038 1.00 74.50 313 PRO A CA 1
ATOM 2439 C C . PRO A 1 313 ? -29.007 -1.370 4.368 1.00 74.50 313 PRO A C 1
ATOM 2441 O O . PRO A 1 313 ? -28.087 -0.959 5.077 1.00 74.50 313 PRO A O 1
ATOM 2444 N N . GLU A 1 314 ? -29.953 -0.549 3.903 1.00 72.12 314 GLU A N 1
ATOM 2445 C CA . GLU A 1 314 ? -29.963 0.887 4.208 1.00 72.12 314 GLU A CA 1
ATOM 2446 C C . GLU A 1 314 ? -30.149 1.134 5.716 1.00 72.12 314 GLU A C 1
ATOM 2448 O O . GLU A 1 314 ? -31.152 0.743 6.318 1.00 72.12 314 GLU A O 1
ATOM 2453 N N . VAL A 1 315 ? -29.176 1.806 6.342 1.00 71.62 315 VAL A N 1
ATOM 2454 C CA . VAL A 1 315 ? -29.188 2.095 7.784 1.00 71.62 315 VAL A CA 1
ATOM 2455 C C . VAL A 1 315 ? -29.634 3.529 8.046 1.00 71.62 315 VAL A C 1
ATOM 2457 O O . VAL A 1 315 ? -28.851 4.478 7.976 1.00 71.62 315 VAL A O 1
ATOM 2460 N N . GLU A 1 316 ? -30.907 3.669 8.411 1.00 69.69 316 GLU A N 1
ATOM 2461 C CA . GLU A 1 316 ? -31.514 4.930 8.838 1.00 69.69 316 GLU A CA 1
ATOM 2462 C C . GLU A 1 316 ? -30.751 5.576 10.023 1.00 69.69 316 GLU A C 1
ATOM 2464 O O . GLU A 1 316 ? -30.447 4.909 11.021 1.00 69.69 316 GLU A O 1
ATOM 2469 N N . PRO A 1 317 ? -30.467 6.894 9.987 1.00 69.44 317 PRO A N 1
ATOM 2470 C CA . PRO A 1 317 ? -29.734 7.572 11.052 1.00 69.44 317 PRO A CA 1
ATOM 2471 C C . PRO A 1 317 ? -30.572 7.674 12.335 1.00 69.44 317 PRO A C 1
ATOM 2473 O O . PRO A 1 317 ? -31.774 7.962 12.298 1.00 69.44 317 PRO A O 1
ATOM 2476 N N . SER A 1 318 ? -29.928 7.508 13.496 1.00 67.69 318 SER A N 1
ATOM 2477 C CA . SER A 1 318 ? -30.605 7.547 14.801 1.00 67.69 318 SER A CA 1
ATOM 2478 C C . SER A 1 318 ? -31.441 8.832 14.994 1.00 67.69 318 SER A C 1
ATOM 2480 O O . SER A 1 318 ? -30.972 9.919 14.631 1.00 67.69 318 SER A O 1
ATOM 2482 N N . PRO A 1 319 ? -32.651 8.768 15.595 1.00 60.09 319 PRO A N 1
ATOM 2483 C CA . PRO A 1 319 ? -33.490 9.946 15.847 1.00 60.09 319 PRO A CA 1
ATOM 2484 C C . PRO A 1 319 ? -32.768 11.072 16.606 1.00 60.09 319 PRO A C 1
ATOM 2486 O O . PRO A 1 319 ? -32.946 12.249 16.289 1.00 60.09 319 PRO A O 1
ATOM 2489 N N . ALA A 1 320 ? -31.879 10.715 17.541 1.00 60.66 320 ALA A N 1
ATOM 2490 C CA . ALA A 1 320 ? -31.047 11.665 18.285 1.00 60.66 320 ALA A CA 1
ATOM 2491 C C . ALA A 1 320 ? -30.139 12.515 17.373 1.00 60.66 320 ALA A C 1
ATOM 2493 O O . ALA A 1 320 ? -29.822 13.663 17.690 1.00 60.66 320 ALA A O 1
ATOM 2494 N N . THR A 1 321 ? -29.744 11.976 16.219 1.00 56.00 321 THR A N 1
ATOM 2495 C CA . THR A 1 321 ? -28.852 12.639 15.265 1.00 56.00 321 THR A CA 1
ATOM 2496 C C . THR A 1 321 ? -29.609 13.593 14.338 1.00 56.00 321 THR A C 1
ATOM 2498 O O . THR A 1 321 ? -29.103 14.676 14.037 1.00 56.00 321 THR A O 1
ATOM 2501 N N . ARG A 1 322 ? -30.859 13.268 13.966 1.00 52.47 322 ARG A N 1
ATOM 2502 C CA . ARG A 1 322 ? -31.745 14.152 13.171 1.00 52.47 322 ARG A CA 1
ATOM 2503 C C . ARG A 1 322 ? -32.015 15.483 13.887 1.00 52.47 322 ARG A C 1
ATOM 2505 O O . ARG A 1 322 ? -32.071 16.535 13.257 1.00 52.47 322 ARG A O 1
ATOM 2512 N N . LEU A 1 323 ? -32.086 15.461 15.220 1.00 48.50 323 LEU A N 1
ATOM 2513 C CA . LEU A 1 323 ? -32.248 16.662 16.049 1.00 48.50 323 LEU A CA 1
ATOM 2514 C C . LEU A 1 323 ? -31.040 17.620 16.010 1.00 48.50 323 LEU A C 1
ATOM 2516 O O . LEU A 1 323 ? -31.201 18.806 16.299 1.00 48.50 323 LEU A O 1
ATOM 2520 N N . ARG A 1 324 ? -29.837 17.153 15.637 1.00 46.84 324 ARG A N 1
ATOM 2521 C CA . ARG A 1 324 ? -28.645 18.016 15.514 1.00 46.84 324 ARG A CA 1
ATOM 2522 C C . ARG A 1 324 ? -28.541 18.733 14.167 1.00 46.84 324 ARG A C 1
ATOM 2524 O O . ARG A 1 324 ? -28.041 19.854 14.142 1.00 46.84 324 ARG A O 1
ATOM 2531 N N . SER A 1 325 ? -29.016 18.142 13.069 1.00 44.97 325 SER A N 1
ATOM 2532 C CA . SER A 1 325 ? -28.974 18.783 11.743 1.00 44.97 325 SER A CA 1
ATOM 2533 C C . SER A 1 325 ? -30.034 19.879 11.562 1.00 44.97 325 SER A C 1
ATOM 2535 O O . SER A 1 325 ? -29.831 20.799 10.774 1.00 44.97 325 SER A O 1
ATOM 2537 N N . GLY A 1 326 ? -31.132 19.842 12.323 1.00 38.81 326 GLY A N 1
ATOM 2538 C CA . GLY A 1 326 ? -32.244 20.792 12.187 1.00 38.81 326 GLY A CA 1
ATOM 2539 C C . GLY A 1 326 ? -32.012 22.223 12.705 1.00 38.81 326 GLY A C 1
ATOM 2540 O O . GLY A 1 326 ? -32.891 23.062 12.527 1.00 38.81 326 GLY A O 1
ATOM 2541 N N . ARG A 1 327 ? -30.880 22.539 13.360 1.00 39.72 327 ARG A N 1
ATOM 2542 C CA . ARG A 1 327 ? -30.749 23.757 14.199 1.00 39.72 327 ARG A CA 1
ATOM 2543 C C . ARG A 1 327 ? -29.841 24.879 13.657 1.00 39.72 327 ARG A C 1
ATOM 2545 O O . ARG A 1 327 ? -29.420 25.730 14.435 1.00 39.72 327 ARG A O 1
ATOM 2552 N N . SER A 1 328 ? -29.541 24.908 12.353 1.00 42.31 328 SER A N 1
ATOM 2553 C CA . SER A 1 328 ? -28.628 25.899 11.736 1.00 42.31 328 SER A CA 1
ATOM 2554 C C . SER A 1 328 ? -29.269 26.917 10.773 1.00 42.31 328 SER A C 1
ATOM 2556 O O . SER A 1 328 ? -28.593 27.852 10.348 1.00 42.31 328 SER A O 1
ATOM 2558 N N . LYS A 1 329 ? -30.568 26.815 10.453 1.00 43.91 329 LYS A N 1
ATOM 2559 C CA . LYS A 1 329 ? -31.289 27.840 9.669 1.00 43.91 329 LYS A CA 1
ATOM 2560 C C . LYS A 1 329 ? -31.874 28.912 10.598 1.00 43.91 329 LYS A C 1
ATOM 2562 O O . LYS A 1 329 ? -33.005 28.765 11.047 1.00 43.91 329 LYS A O 1
ATOM 2567 N N . GLY A 1 330 ? -31.114 29.969 10.916 1.00 39.75 330 GLY A N 1
ATOM 2568 C CA . GLY A 1 330 ? -31.624 30.978 11.863 1.00 39.75 330 GLY A CA 1
ATOM 2569 C C . GLY A 1 330 ? -30.732 32.146 12.305 1.00 39.75 330 GLY A C 1
ATOM 2570 O O . GLY A 1 330 ? -30.968 32.669 13.390 1.00 39.75 330 GLY A O 1
ATOM 2571 N N . ARG A 1 331 ? -29.736 32.592 11.526 1.00 37.56 331 ARG A N 1
ATOM 2572 C CA . ARG A 1 331 ? -29.144 33.939 11.697 1.00 37.56 331 ARG A CA 1
ATOM 2573 C C . ARG A 1 331 ? -28.975 34.606 10.335 1.00 37.56 331 ARG A C 1
ATOM 2575 O O . ARG A 1 331 ? -28.389 34.016 9.434 1.00 37.56 331 ARG A O 1
ATOM 2582 N N . GLY A 1 332 ? -29.559 35.793 10.183 1.00 32.44 332 GLY A N 1
ATOM 2583 C CA . GLY A 1 332 ? -29.592 36.520 8.916 1.00 32.44 332 GLY A CA 1
ATOM 2584 C C . GLY A 1 332 ? -28.257 37.183 8.581 1.00 32.44 332 GLY A C 1
ATOM 2585 O O . GLY A 1 332 ? -27.548 37.651 9.470 1.00 32.44 332 GLY A O 1
ATOM 2586 N N . PHE A 1 333 ? -27.947 37.255 7.288 1.00 32.56 333 PHE A N 1
ATOM 2587 C CA . PHE A 1 333 ? -26.880 38.107 6.770 1.00 32.56 333 PHE A CA 1
ATOM 2588 C C . PHE A 1 333 ? -27.295 39.577 6.918 1.00 32.56 333 PHE A C 1
ATOM 2590 O O . PHE A 1 333 ? -28.287 40.001 6.325 1.00 32.56 333 PHE A O 1
ATOM 2597 N N . VAL A 1 334 ? -26.534 40.363 7.681 1.00 35.31 334 VAL A N 1
ATOM 2598 C CA . VAL A 1 334 ? -26.650 41.827 7.657 1.00 35.31 334 VAL A CA 1
ATOM 2599 C C . VAL A 1 334 ? -25.791 42.334 6.503 1.00 35.31 334 VAL A C 1
ATOM 2601 O O . VAL A 1 334 ? -24.573 42.175 6.511 1.00 35.31 334 VAL A O 1
ATOM 2604 N N . SER A 1 335 ? -26.432 42.911 5.487 1.00 32.00 335 SER A N 1
ATOM 2605 C CA . SER A 1 335 ? -25.745 43.448 4.312 1.00 32.00 335 SER A CA 1
ATOM 2606 C C . SER A 1 335 ? -25.055 44.771 4.644 1.00 32.00 335 SER A C 1
ATOM 2608 O O . SER A 1 335 ? -25.718 45.802 4.746 1.00 32.00 335 SER A O 1
ATOM 2610 N N . VAL A 1 336 ? -23.726 44.764 4.726 1.00 34.19 336 VAL A N 1
ATOM 2611 C CA . VAL A 1 336 ? -22.919 45.991 4.652 1.00 34.19 336 VAL A CA 1
ATOM 2612 C C . VAL A 1 336 ? -22.765 46.362 3.174 1.00 34.19 336 VAL A C 1
ATOM 2614 O O . VAL A 1 336 ? -22.395 45.514 2.363 1.00 34.19 336 VAL A O 1
ATOM 2617 N N . LYS A 1 337 ? -23.107 47.602 2.807 1.00 33.56 337 LYS A N 1
ATOM 2618 C CA . LYS A 1 337 ? -22.825 48.162 1.474 1.00 33.56 337 LYS A CA 1
ATOM 2619 C C . LYS A 1 337 ? -21.435 48.810 1.451 1.00 33.56 337 LYS A C 1
ATOM 2621 O O . LYS A 1 337 ? -20.889 49.108 2.510 1.00 33.56 337 LYS A O 1
ATOM 2626 N N . ALA A 1 338 ? -20.903 48.973 0.238 1.00 38.53 338 ALA A N 1
ATOM 2627 C CA . ALA A 1 338 ? -19.686 49.734 -0.047 1.00 38.53 338 ALA A CA 1
ATOM 2628 C C . ALA A 1 338 ? -19.831 51.221 0.318 1.00 38.53 338 ALA A C 1
ATOM 2630 O O . ALA A 1 338 ? -20.984 51.711 0.259 1.00 38.53 338 ALA A O 1
#

Foldseek 3Di:
DDDDDDDDDDDDDDPDDDDDPDDPCPVVVVVVPDDPDPDDVLLVLLVVLLVLLVVLLVVQVLAQAFDDLVLCCLLAVVLQVVVVPPPDDDDDDDDDDPDDDPVVVSVVLRRSHSNNSNVSSVSLSVQLVVLCPDPPVSNVVSSVSSSVSSVVVSVCSVPVVVVVSVVLVVLLVQLVDCVQPDDAFQFWWAFQVQGWIKGFLDKDQFAPDDPVVCVVVVPPGRRHMKTKIQTAQLSCCARVVGGDGIDIGGPVRIDTDAPDQGAAQCCVVFAFFADNVVSGGQGDPSSCSSNPDDRDDPRTHGCPCSNVPVSDDDRHYHPVNVVVVPPPPDDDDDDDDD

Organism: Chlorella vulgaris (NCBI:txid3077)

Radius of gyration: 30.89 Å; chains: 1; bounding box: 76×111×71 Å

pLDDT: mean 76.28, std 23.92, range [24.11, 98.38]

Secondary structure (DSSP, 8-state):
---------------S-------TTHHHHTTS-S------HHHHHHHHHHHHHHHHHHTTTTS-----HHHHHHH-HHHHHGGGS-----S---S--S---HHHHHHHHHHTGGGTHHHHHHHHHHHHHHHTTS-HHHHHHHHHHHHHHHHHHHHHIIIIIHHHHHHHHHHHHHTT--TT----TTBEEEETTT--EEEEEEEESS--S-HHHHHHTT-S-TTS-EEEEEE-HHHHHHHHSS----EEEEGGGEEE-SS-----TTHHHHEEEEETTTTEEEE-HHHHHHS------TT-EE-GGGT-GGGSPP-PPPHHHHHHHTT-----------

InterPro domains:
  IPR011722 Hemimethylated DNA-binding domain [PF08755] (181-274)
  IPR011722 Hemimethylated DNA-binding domain [SM00992] (180-284)
  IPR011722 Hemimethylated DNA-binding domain [TIGR02097] (181-271)
  IPR036623 Hemimethylated DNA-binding domain superfamily [G3DSA:2.30.30.390] (179-283)
  IPR036623 Hemimethylated DNA-binding domain superfamily [SSF141255] (181-274)
  IPR053189 Chloroplast Clp protease adapter protein ClpF [PTHR48439] (177-297)

Sequence (338 aa):
MVRHSNPEAVWSLDSLFGSSRSTPLALLSQVACVSKMSAKPSNRLAVALFRTMLKWSRSNADVPFSLRTGDLAVLAPTLRRQRSNTNTSGASALAAPLFSTSASLLQHYAEMGAAAVPLIARAEYDACRTAAARSDEEQAEATAAALDRGLECVRLLHTVYHQQLTAMRDMRQDRSDKTGVKFAVGQTFIHKKYGYRGVVYGWDRQCQRDDDWLKAMNVTNPNQPFYYCLPDETDCTRLFGGVRITKYCAQDNIQAISDTRIVHRALDAHFVAYSPTLSRYIPVKKTQYEYPDQYEAEDAAPVGDDANLLAQPEVEPSPATRLRSG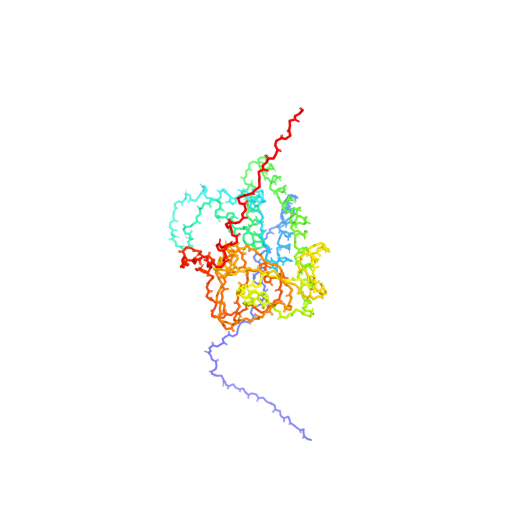RSKGRGFVSVKA